Protein AF-A0AAD8LVQ3-F1 (afdb_monomer)

InterPro domains:
  IPR032675 Leucine-rich repeat domain superfamily [G3DSA:3.80.10.10] (31-198)
  IPR056789 R13L1/DRL21-like, LRR repeat region [PF25019] (15-104)

Solvent-accessible surface area (backbone atoms only — not comparable to full-atom values): 14195 Å² total; per-residue (Å²): 98,81,51,69,55,69,66,94,63,98,62,86,59,38,45,45,37,44,36,41,56,81,68,93,82,73,91,62,88,75,79,69,60,64,70,61,50,61,61,48,45,60,62,54,70,75,37,84,67,31,27,34,44,35,41,29,34,43,78,32,55,48,77,59,78,62,67,72,71,44,55,54,28,27,34,43,35,44,31,42,29,45,52,21,38,39,39,62,58,64,38,73,36,65,44,26,28,34,45,37,42,32,49,24,54,43,24,31,38,34,17,34,63,62,76,57,50,75,83,49,96,87,41,69,74,67,44,52,58,51,53,46,55,55,52,55,38,64,77,49,78,44,37,23,60,38,22,31,35,42,36,43,32,42,25,60,42,24,33,38,41,40,66,74,75,85,74,81,77,93,73,93,57,48,44,24,60,42,25,30,34,45,36,41,31,38,28,52,43,41,62,48,64,62,92,46,36,34,68,42,29,28,35,44,36,43,29,27,27,42,42,64,60,58,45,45,40,44,30,77,46,34,51,44,32,30,33,41,38,42,31,60,32,69,54,80,68,42,91,80,44,41,64,59,48,49,49,38,50,50,43,29,49,63,48,11,62,92,43,50,80,42,81,44,77,48,76,70,77,87,130

Structure (mmCIF, N/CA/C/O backbone):
data_AF-A0AAD8LVQ3-F1
#
_entry.id   AF-A0AAD8LVQ3-F1
#
loop_
_atom_site.group_PDB
_atom_site.id
_atom_site.type_symbol
_atom_site.label_atom_id
_atom_site.label_alt_id
_atom_site.label_comp_id
_atom_site.label_asym_id
_atom_site.label_entity_id
_atom_site.label_seq_id
_atom_site.pdbx_PDB_ins_code
_atom_site.Cartn_x
_atom_site.Cartn_y
_atom_site.Cartn_z
_atom_site.occupancy
_atom_site.B_iso_or_equiv
_atom_site.auth_seq_id
_atom_site.auth_comp_id
_atom_site.auth_asym_id
_atom_site.auth_atom_id
_atom_site.pdbx_PDB_model_num
ATOM 1 N N . MET A 1 1 ? 5.569 -11.190 -25.209 1.00 41.47 1 MET A N 1
ATOM 2 C CA . MET A 1 1 ? 4.644 -10.373 -26.027 1.00 41.47 1 MET A CA 1
ATOM 3 C C . MET A 1 1 ? 3.837 -9.520 -25.061 1.00 41.47 1 MET A C 1
ATOM 5 O O . MET A 1 1 ? 3.367 -10.081 -24.078 1.00 41.47 1 MET A O 1
ATOM 9 N N . VAL A 1 2 ? 3.760 -8.201 -25.263 1.00 50.91 2 VAL A N 1
ATOM 10 C CA . VAL A 1 2 ? 2.922 -7.315 -24.433 1.00 50.91 2 VAL A CA 1
ATOM 11 C C . VAL A 1 2 ? 1.518 -7.337 -25.016 1.00 50.91 2 VAL A C 1
ATOM 13 O O . VAL A 1 2 ? 1.292 -6.742 -26.069 1.00 50.91 2 VAL A O 1
ATOM 16 N N . SER A 1 3 ? 0.588 -8.037 -24.371 1.00 52.09 3 SER A N 1
ATOM 17 C CA . SER A 1 3 ? -0.829 -7.949 -24.729 1.00 52.09 3 SER A CA 1
ATOM 18 C C . SER A 1 3 ? -1.461 -6.843 -23.890 1.00 52.09 3 SER A C 1
ATOM 20 O O . SER A 1 3 ? -1.592 -7.000 -22.676 1.00 52.09 3 SER A O 1
ATOM 22 N N . GLY A 1 4 ? -1.803 -5.725 -24.530 1.00 51.69 4 GLY A N 1
ATOM 23 C CA . GLY A 1 4 ? -2.712 -4.733 -23.961 1.00 51.69 4 GLY A CA 1
ATOM 24 C C . GLY A 1 4 ? -4.130 -5.116 -24.359 1.00 51.69 4 GLY A C 1
ATOM 25 O O . GLY A 1 4 ? -4.399 -5.212 -25.554 1.00 51.69 4 GLY A O 1
ATOM 26 N N . GLN A 1 5 ? -5.004 -5.404 -23.398 1.00 53.66 5 GLN A N 1
ATOM 27 C CA . GLN A 1 5 ? -6.427 -5.600 -23.682 1.00 53.66 5 GLN A CA 1
ATOM 28 C C . GLN A 1 5 ? -7.185 -4.338 -23.277 1.00 53.66 5 GLN A C 1
ATOM 30 O O . GLN A 1 5 ? -7.167 -3.946 -22.109 1.00 53.66 5 GLN A O 1
ATOM 35 N N . ASN A 1 6 ? -7.832 -3.710 -24.259 1.00 54.00 6 ASN A N 1
ATOM 36 C CA . ASN A 1 6 ? -8.816 -2.658 -24.034 1.00 54.00 6 ASN A CA 1
ATOM 37 C C . ASN A 1 6 ? -10.182 -3.298 -23.754 1.00 54.00 6 ASN A C 1
ATOM 39 O O . ASN A 1 6 ? -10.424 -4.452 -24.115 1.00 54.00 6 ASN A O 1
ATOM 43 N N . SER A 1 7 ? -11.079 -2.548 -23.114 1.00 45.84 7 SER A N 1
ATOM 44 C CA . SER A 1 7 ? -12.470 -2.989 -22.959 1.00 45.84 7 SER A CA 1
ATOM 45 C C . SER A 1 7 ? -13.125 -3.165 -24.342 1.00 45.84 7 SER A C 1
ATOM 47 O O . SER A 1 7 ? -12.844 -2.368 -25.235 1.00 45.84 7 SER A O 1
ATOM 49 N N . PRO A 1 8 ? -13.992 -4.175 -24.545 1.00 41.19 8 PRO A N 1
ATOM 50 C CA . PRO A 1 8 ? -14.589 -4.472 -25.852 1.00 41.19 8 PRO A CA 1
ATOM 51 C C . PRO A 1 8 ? -15.651 -3.458 -26.317 1.00 41.19 8 PRO A C 1
ATOM 53 O O . PRO A 1 8 ? -16.159 -3.576 -27.427 1.00 41.19 8 PRO A O 1
ATOM 56 N N . SER A 1 9 ? -15.999 -2.458 -25.503 1.00 41.09 9 SER A N 1
ATOM 57 C CA . SER A 1 9 ? -16.920 -1.385 -25.876 1.00 41.09 9 SER A CA 1
ATOM 58 C C . SER A 1 9 ? -16.143 -0.184 -26.425 1.00 41.09 9 SER A C 1
ATOM 60 O O . SER A 1 9 ? -15.274 0.355 -25.747 1.00 41.09 9 SER A O 1
ATOM 62 N N . GLY A 1 10 ? -16.460 0.247 -27.650 1.00 44.50 10 GLY A N 1
ATOM 63 C CA . GLY A 1 10 ? -15.788 1.325 -28.397 1.00 44.50 10 GLY A CA 1
ATOM 64 C C . GLY A 1 10 ? -15.927 2.752 -27.835 1.00 44.50 10 GLY A C 1
ATOM 65 O O . GLY A 1 10 ? -16.063 3.695 -28.607 1.00 44.50 10 GLY A O 1
ATOM 66 N N . GLY A 1 11 ? -15.918 2.926 -26.512 1.00 47.94 11 GLY A N 1
ATOM 67 C CA . GLY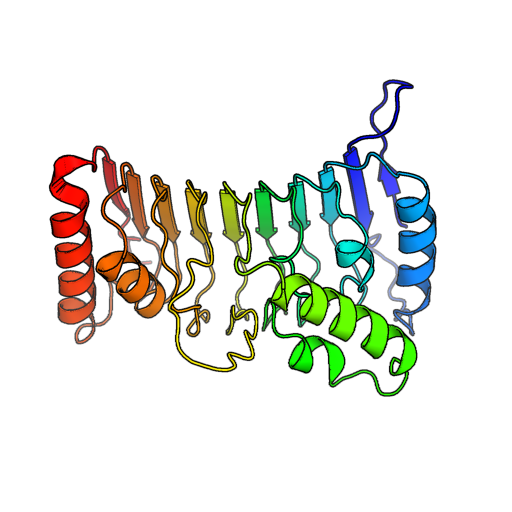 A 1 11 ? -15.813 4.220 -25.833 1.00 47.94 11 GLY A CA 1
ATOM 68 C C . GLY A 1 11 ? -14.373 4.543 -25.399 1.00 47.94 11 GLY A C 1
ATOM 69 O O . GLY A 1 11 ? -13.480 3.708 -25.550 1.00 47.94 11 GLY A O 1
ATOM 70 N N . PRO A 1 12 ? -14.115 5.740 -24.836 1.00 54.78 12 PRO A N 1
ATOM 71 C CA . PRO A 1 12 ? -12.790 6.104 -24.340 1.00 54.78 12 PRO A CA 1
ATOM 72 C C . PRO A 1 12 ? -12.307 5.106 -23.274 1.00 54.78 12 PRO A C 1
ATOM 74 O O . PRO A 1 12 ? -12.967 4.885 -22.255 1.00 54.78 12 PRO A O 1
ATOM 77 N N . THR A 1 13 ? -11.147 4.491 -23.519 1.00 59.12 13 THR A N 1
ATOM 78 C CA . THR A 1 13 ? -10.552 3.465 -22.655 1.00 59.12 13 THR A CA 1
ATOM 79 C C . THR A 1 13 ? -10.143 4.057 -21.303 1.00 59.12 13 THR A C 1
ATOM 81 O O . THR A 1 13 ? -9.087 4.669 -21.171 1.00 59.12 13 THR A O 1
ATOM 84 N N . ASN A 1 14 ? -10.962 3.842 -20.271 1.00 74.88 14 ASN A N 1
ATOM 85 C CA . ASN A 1 14 ? -10.659 4.258 -18.893 1.00 74.88 14 ASN A CA 1
ATOM 86 C C . ASN A 1 14 ? -9.895 3.182 -18.095 1.00 74.88 14 ASN A C 1
ATOM 88 O O . ASN A 1 14 ? -9.575 3.394 -16.926 1.00 74.88 14 ASN A O 1
ATOM 92 N N . HIS A 1 15 ? -9.621 2.028 -18.703 1.00 81.62 15 HIS A N 1
ATOM 93 C CA . HIS A 1 15 ? -9.051 0.847 -18.059 1.00 81.62 15 HIS A CA 1
ATOM 94 C C . HIS A 1 15 ? -8.058 0.153 -18.993 1.00 81.62 15 HIS A C 1
ATOM 96 O O . HIS A 1 15 ? -8.437 -0.252 -20.094 1.00 81.62 15 HIS A O 1
ATOM 102 N N . ILE A 1 16 ? -6.819 -0.033 -18.538 1.00 80.75 16 ILE A N 1
ATOM 103 C CA . ILE A 1 16 ? -5.758 -0.711 -19.288 1.00 80.75 16 ILE A CA 1
ATOM 104 C C . ILE A 1 16 ? -5.149 -1.825 -18.445 1.00 80.75 16 ILE A C 1
ATOM 106 O O . ILE A 1 16 ? -4.701 -1.613 -17.316 1.00 80.75 16 ILE A O 1
ATOM 110 N N . VAL A 1 17 ? -5.046 -3.005 -19.057 1.00 79.62 17 VAL A N 1
ATOM 111 C CA . VAL A 1 17 ? -4.251 -4.123 -18.543 1.00 79.62 17 VAL A CA 1
ATOM 112 C C . VAL A 1 17 ? -3.035 -4.309 -19.429 1.00 79.62 17 VAL A C 1
ATOM 114 O O . VAL A 1 17 ? -3.164 -4.606 -20.615 1.00 79.62 17 VAL A O 1
ATOM 117 N N . LEU A 1 18 ? -1.851 -4.177 -18.845 1.00 78.06 18 LEU A N 1
ATOM 118 C CA . LEU A 1 18 ? -0.579 -4.514 -19.457 1.00 78.06 18 LEU A CA 1
ATOM 119 C C . LEU A 1 18 ? -0.090 -5.835 -18.858 1.00 78.06 18 LEU A C 1
ATOM 121 O O . LEU A 1 18 ? 0.348 -5.878 -17.710 1.00 78.06 18 LEU A O 1
ATOM 125 N N . SER A 1 19 ? -0.168 -6.917 -19.633 1.00 76.12 19 SER A N 1
ATOM 126 C CA . SER A 1 19 ? 0.278 -8.244 -19.194 1.00 76.12 19 SER A CA 1
ATOM 127 C C . SER A 1 19 ? 1.461 -8.727 -20.035 1.00 76.12 19 SER A C 1
ATOM 129 O O . SER A 1 19 ? 1.427 -8.718 -21.273 1.00 76.12 19 SER A O 1
ATOM 131 N N . TRP A 1 20 ? 2.522 -9.153 -19.350 1.00 75.31 20 TRP A N 1
ATOM 132 C CA . TRP A 1 20 ? 3.708 -9.773 -19.928 1.00 75.31 20 TRP A CA 1
ATOM 133 C C . TRP A 1 20 ? 3.682 -11.269 -19.641 1.00 75.31 20 TRP A C 1
ATOM 135 O O . TRP A 1 20 ? 4.029 -11.722 -18.553 1.00 75.31 20 TRP A O 1
ATOM 145 N N . ARG A 1 21 ? 3.339 -12.067 -20.656 1.00 62.00 21 ARG A N 1
ATOM 146 C CA . ARG A 1 21 ? 3.515 -13.523 -20.595 1.00 62.00 21 ARG A CA 1
ATOM 147 C C . ARG A 1 21 ? 4.833 -13.916 -21.253 1.00 62.00 21 ARG A C 1
ATOM 149 O O . ARG A 1 21 ? 5.080 -13.582 -22.418 1.00 62.00 21 ARG A O 1
ATOM 156 N N . VAL A 1 22 ? 5.668 -14.643 -20.514 1.00 55.50 22 VAL A N 1
ATOM 157 C CA . VAL A 1 22 ? 6.811 -15.370 -21.080 1.00 55.50 22 VAL A CA 1
ATOM 158 C C . VAL A 1 22 ? 6.272 -16.693 -21.616 1.00 55.50 22 VAL A C 1
ATOM 160 O O . VAL A 1 22 ? 5.708 -17.483 -20.858 1.00 55.50 22 VAL A O 1
ATOM 163 N N . LYS A 1 23 ? 6.398 -16.934 -22.926 1.00 50.06 23 LYS A N 1
ATOM 164 C CA . LYS A 1 23 ? 6.064 -18.241 -23.504 1.00 50.06 23 LYS A CA 1
ATOM 165 C C . LYS A 1 23 ? 7.052 -19.274 -22.948 1.00 50.06 23 LYS A C 1
ATOM 167 O O . LYS A 1 23 ? 8.261 -19.049 -22.979 1.00 50.06 23 LYS A O 1
ATOM 172 N N . LYS A 1 24 ? 6.547 -20.396 -22.422 1.00 37.12 24 LYS A N 1
ATOM 173 C CA . LYS A 1 24 ? 7.378 -21.540 -22.009 1.00 37.12 24 LYS A CA 1
ATOM 174 C C . LYS A 1 24 ? 8.165 -22.015 -23.242 1.00 37.12 24 LYS A C 1
ATOM 176 O O . LYS A 1 24 ? 7.543 -22.456 -24.199 1.00 37.12 24 LYS A O 1
ATOM 181 N N . GLY A 1 25 ? 9.495 -21.890 -23.231 1.00 45.28 25 GLY A N 1
ATOM 182 C CA . GLY A 1 25 ? 10.372 -22.407 -24.297 1.00 45.28 25 GLY A CA 1
ATOM 183 C C . GLY A 1 25 ? 11.453 -21.448 -24.807 1.00 45.28 25 GLY A C 1
ATOM 184 O O . GLY A 1 25 ? 12.486 -21.912 -25.274 1.00 45.28 25 GLY A O 1
ATOM 185 N N . GLU A 1 26 ? 11.299 -20.130 -24.658 1.00 45.53 26 GLU A N 1
ATOM 186 C CA . GLU A 1 26 ? 12.326 -19.169 -25.094 1.00 45.53 26 GLU A CA 1
ATOM 187 C C . GLU A 1 26 ? 13.342 -18.911 -23.967 1.00 45.53 26 GLU A C 1
ATOM 189 O O . GLU A 1 26 ? 13.201 -17.983 -23.168 1.00 45.53 26 GLU A O 1
ATOM 194 N N . ARG A 1 27 ? 14.391 -19.742 -23.895 1.00 43.31 27 ARG A N 1
ATOM 195 C CA . ARG A 1 27 ? 15.637 -19.419 -23.175 1.00 43.31 27 ARG A CA 1
ATOM 196 C C . ARG A 1 27 ? 16.406 -18.373 -23.990 1.00 43.31 27 ARG A C 1
ATOM 198 O O . ARG A 1 27 ? 17.359 -18.682 -24.689 1.00 43.31 27 ARG A O 1
ATOM 205 N N . GLY A 1 28 ? 15.941 -17.133 -23.935 1.00 40.72 28 GLY A N 1
ATOM 206 C CA . GLY A 1 28 ? 16.672 -15.974 -24.427 1.00 40.72 28 GLY A CA 1
ATOM 207 C C . GLY A 1 28 ? 16.857 -14.998 -23.282 1.00 40.72 28 GLY A C 1
ATOM 208 O O . GLY A 1 28 ? 15.889 -14.371 -22.844 1.00 40.72 28 GLY A O 1
ATOM 209 N N . GLU A 1 29 ? 18.085 -14.863 -22.786 1.00 42.59 29 GLU A N 1
ATOM 210 C CA . GLU A 1 29 ? 18.483 -13.692 -22.012 1.00 42.59 29 GLU A CA 1
ATOM 211 C C . GLU A 1 29 ? 18.289 -12.459 -22.900 1.00 42.59 29 GLU A C 1
ATOM 213 O O . GLU A 1 29 ? 19.155 -12.093 -23.690 1.00 42.59 29 GLU A O 1
ATOM 218 N N . ARG A 1 30 ? 17.116 -11.825 -22.822 1.00 49.19 30 ARG A N 1
ATOM 219 C CA . ARG A 1 30 ? 16.928 -10.506 -23.423 1.00 49.19 30 ARG A CA 1
ATOM 220 C C . ARG A 1 30 ? 17.750 -9.525 -22.593 1.00 49.19 30 ARG A C 1
ATOM 222 O O . ARG A 1 30 ? 17.329 -9.129 -21.503 1.00 49.19 30 ARG A O 1
ATOM 229 N N . LYS A 1 31 ? 18.953 -9.227 -23.087 1.00 43.53 31 LYS A N 1
ATOM 230 C CA . LYS A 1 31 ? 19.770 -8.095 -22.650 1.00 43.53 31 LYS A CA 1
ATOM 231 C C . LYS A 1 31 ? 18.984 -6.810 -22.945 1.00 43.53 31 LYS A C 1
ATOM 233 O O . LYS A 1 31 ? 18.313 -6.711 -23.966 1.00 43.53 31 LYS A O 1
ATOM 238 N N . ASP A 1 32 ? 19.037 -5.894 -21.989 1.00 42.38 32 ASP A N 1
ATOM 239 C CA . ASP A 1 32 ? 18.397 -4.577 -21.936 1.00 42.38 32 ASP A CA 1
ATOM 240 C C . ASP A 1 32 ? 16.876 -4.498 -21.731 1.00 42.38 32 ASP A C 1
ATOM 242 O O . ASP A 1 32 ? 16.044 -4.619 -22.627 1.00 42.38 32 ASP A O 1
ATOM 246 N N . GLY A 1 33 ? 16.515 -4.131 -20.496 1.00 47.53 33 GLY A N 1
ATOM 247 C CA . GLY A 1 33 ? 15.186 -3.657 -20.108 1.00 47.53 33 GLY A CA 1
ATOM 248 C C . GLY A 1 33 ? 14.844 -2.241 -20.595 1.00 47.53 33 GLY A C 1
ATOM 249 O O . GLY A 1 33 ? 13.864 -1.688 -20.106 1.00 47.53 33 GLY A O 1
ATOM 250 N N . GLY A 1 34 ? 15.624 -1.659 -21.516 1.00 47.12 34 GLY A N 1
ATOM 251 C CA . GLY A 1 34 ? 15.357 -0.343 -22.113 1.00 47.12 34 GLY A CA 1
ATOM 252 C C . GLY A 1 34 ? 14.197 -0.362 -23.114 1.00 47.12 34 GLY A C 1
ATOM 253 O O . GLY A 1 34 ? 13.318 0.488 -23.048 1.00 47.12 34 GLY A O 1
ATOM 254 N N . TYR A 1 35 ? 14.109 -1.398 -23.957 1.00 49.31 35 TYR A N 1
ATOM 255 C CA . TYR A 1 35 ? 13.075 -1.503 -25.002 1.00 49.31 35 TYR A CA 1
ATOM 256 C C . TYR A 1 35 ? 11.641 -1.646 -24.471 1.00 49.31 35 TYR A C 1
ATOM 258 O O . TYR A 1 35 ? 10.683 -1.364 -25.181 1.00 49.31 35 TYR A O 1
ATOM 266 N N . ILE A 1 36 ? 11.466 -2.108 -23.230 1.00 58.22 36 ILE A N 1
ATOM 267 C CA . ILE A 1 36 ? 10.133 -2.356 -22.664 1.00 58.22 36 ILE A CA 1
ATOM 268 C C . ILE A 1 36 ? 9.493 -1.049 -22.172 1.00 58.22 36 ILE A C 1
ATOM 270 O O . ILE A 1 36 ? 8.270 -0.959 -22.129 1.00 58.22 36 ILE A O 1
ATOM 274 N N . ASP A 1 37 ? 10.295 -0.049 -21.801 1.00 57.75 37 ASP A N 1
ATOM 275 C CA . ASP A 1 37 ? 9.795 1.193 -21.208 1.00 57.75 37 ASP A CA 1
ATOM 276 C C . ASP A 1 37 ? 9.145 2.112 -22.256 1.00 57.75 37 ASP A C 1
ATOM 278 O O . ASP A 1 37 ? 8.003 2.541 -22.091 1.00 57.75 37 ASP A O 1
ATOM 282 N N . ASP A 1 38 ? 9.817 2.324 -23.389 1.00 58.03 38 ASP A N 1
ATOM 283 C CA . ASP A 1 38 ? 9.342 3.237 -24.436 1.00 58.03 38 ASP A CA 1
ATOM 284 C C . ASP A 1 38 ? 8.060 2.736 -25.131 1.00 58.03 38 ASP A C 1
ATOM 286 O O . ASP A 1 38 ? 7.159 3.520 -25.434 1.00 58.03 38 ASP A O 1
ATOM 290 N N . ASP A 1 39 ? 7.920 1.422 -25.333 1.00 63.78 39 ASP A N 1
ATOM 291 C CA . ASP A 1 39 ? 6.708 0.821 -25.912 1.00 63.78 39 ASP A CA 1
ATOM 292 C C . ASP A 1 39 ? 5.507 0.870 -24.956 1.00 63.78 39 ASP A C 1
ATOM 294 O O . ASP A 1 39 ? 4.354 0.974 -25.387 1.00 63.78 39 ASP A O 1
ATOM 298 N N . VAL A 1 40 ? 5.763 0.779 -23.649 1.00 65.75 40 VAL A N 1
ATOM 299 C CA . VAL A 1 40 ? 4.739 0.953 -22.613 1.00 65.75 40 VAL A CA 1
ATOM 300 C C . VAL A 1 40 ? 4.303 2.407 -22.565 1.00 65.75 40 VAL A C 1
ATOM 302 O O . VAL A 1 40 ? 3.105 2.677 -22.589 1.00 65.75 40 VAL A O 1
ATOM 305 N N . MET A 1 41 ? 5.267 3.325 -22.586 1.00 61.94 41 MET A N 1
ATOM 306 C CA . MET A 1 41 ? 5.024 4.761 -22.600 1.00 61.94 41 MET A CA 1
ATOM 307 C C . MET A 1 41 ? 4.142 5.198 -23.758 1.00 61.94 41 MET A C 1
ATOM 309 O O . MET A 1 41 ? 3.100 5.800 -23.525 1.00 61.94 41 MET A O 1
ATOM 313 N N . LYS A 1 42 ? 4.476 4.803 -24.990 1.00 63.59 42 LYS A N 1
ATOM 314 C CA . LYS A 1 42 ? 3.676 5.156 -26.174 1.00 63.59 42 LYS A CA 1
ATOM 315 C C . LYS A 1 42 ? 2.223 4.691 -26.073 1.00 63.59 42 LYS A C 1
ATOM 317 O O . LYS A 1 42 ? 1.310 5.410 -26.468 1.00 63.59 42 LYS A O 1
ATOM 322 N N . LYS A 1 43 ? 1.987 3.492 -25.530 1.00 66.81 43 LYS A N 1
ATOM 323 C CA . LYS A 1 43 ? 0.622 2.975 -25.333 1.00 66.81 43 LYS A CA 1
ATOM 324 C C . LYS A 1 43 ? -0.129 3.774 -24.280 1.00 66.81 43 LYS A C 1
ATOM 326 O O . LYS A 1 43 ? -1.310 4.054 -24.437 1.00 66.81 43 LYS A O 1
ATOM 331 N N . LEU A 1 44 ? 0.557 4.139 -23.212 1.00 68.75 44 LEU A N 1
ATOM 332 C CA . LEU A 1 44 ? -0.028 4.799 -22.062 1.00 68.75 44 LEU A CA 1
ATOM 333 C C . LEU A 1 44 ? -0.284 6.299 -22.274 1.00 68.75 44 LEU A C 1
ATOM 335 O O . LEU A 1 44 ? -1.316 6.798 -21.832 1.00 68.75 44 LEU A O 1
ATOM 339 N N . GLU A 1 45 ? 0.593 6.996 -22.999 1.00 64.19 45 GLU A N 1
ATOM 340 C CA . GLU A 1 45 ? 0.427 8.408 -23.378 1.00 64.19 45 GLU A CA 1
ATOM 341 C C . GLU A 1 45 ? -0.812 8.640 -24.257 1.00 64.19 45 GLU A C 1
ATOM 343 O O . GLU A 1 45 ? -1.402 9.717 -24.223 1.00 64.19 45 GLU A O 1
ATOM 348 N N . SER A 1 46 ? -1.275 7.618 -24.984 1.00 62.81 46 SER A N 1
ATOM 349 C CA . SER A 1 46 ? -2.468 7.717 -25.837 1.00 62.81 46 SER A CA 1
ATOM 350 C C . SER A 1 46 ? -3.807 7.771 -25.075 1.00 62.81 46 SER A C 1
ATOM 352 O O . SER A 1 46 ? -4.860 7.952 -25.689 1.00 62.81 46 SER A O 1
ATOM 354 N N . HIS A 1 47 ? -3.798 7.644 -23.740 1.00 68.12 47 HIS A N 1
ATOM 355 C CA . HIS A 1 47 ? -5.010 7.497 -22.928 1.00 68.12 47 HIS A CA 1
ATOM 356 C C . HIS A 1 47 ? -5.107 8.530 -21.787 1.00 68.12 47 HIS A C 1
ATOM 358 O O . HIS A 1 47 ? -4.947 8.183 -20.614 1.00 68.12 47 HIS A O 1
ATOM 364 N N . PRO A 1 48 ? -5.456 9.798 -22.085 1.00 68.25 48 PRO A N 1
ATOM 365 C CA . PRO A 1 48 ? -5.523 10.866 -21.079 1.00 68.25 48 PRO A CA 1
ATOM 366 C C . PRO A 1 48 ? -6.596 10.640 -19.997 1.00 68.25 48 PRO A C 1
ATOM 368 O O . PRO A 1 48 ? -6.486 11.179 -18.897 1.00 68.25 48 PRO A O 1
ATOM 371 N N . ASN A 1 49 ? -7.611 9.813 -20.273 1.00 76.44 49 ASN A N 1
ATOM 372 C CA . ASN A 1 49 ? -8.708 9.493 -19.350 1.00 76.44 49 ASN A CA 1
ATOM 373 C C . ASN A 1 49 ? -8.502 8.179 -18.578 1.00 76.44 49 ASN A C 1
ATOM 375 O O . ASN A 1 49 ? -9.443 7.663 -17.974 1.00 76.44 49 ASN A O 1
ATOM 379 N N . LEU A 1 50 ? -7.290 7.618 -18.596 1.00 82.25 50 LEU A N 1
ATOM 380 C CA . LEU A 1 50 ? -7.001 6.360 -17.920 1.00 82.25 50 LEU A CA 1
ATOM 381 C C . LEU A 1 50 ? -7.245 6.466 -16.407 1.00 82.25 50 LEU A C 1
ATOM 383 O O . LEU A 1 50 ? -6.613 7.266 -15.719 1.00 82.25 50 LEU A O 1
ATOM 387 N N . LYS A 1 51 ? -8.140 5.619 -15.886 1.00 87.69 51 LYS A N 1
ATOM 388 C CA . LYS A 1 51 ? -8.488 5.539 -14.459 1.00 87.69 51 LYS A CA 1
ATOM 389 C C . LYS A 1 51 ? -7.953 4.279 -13.794 1.00 87.69 51 LYS A C 1
ATOM 391 O O . LYS A 1 51 ? -7.652 4.312 -12.606 1.00 87.69 51 LYS A O 1
ATOM 396 N N . GLU A 1 52 ? -7.839 3.177 -14.521 1.00 89.38 52 GLU A N 1
ATOM 397 C CA . GLU A 1 52 ? -7.377 1.908 -13.965 1.00 89.38 52 GLU A CA 1
ATOM 398 C C . GLU A 1 52 ? -6.219 1.335 -14.770 1.00 89.38 52 GLU A C 1
ATOM 400 O O . GLU A 1 52 ? -6.305 1.173 -15.986 1.00 89.38 52 GLU A O 1
ATOM 405 N N . LEU A 1 53 ? -5.142 1.019 -14.057 1.00 87.81 53 LEU A N 1
ATOM 406 C CA . LEU A 1 53 ? -3.933 0.430 -14.599 1.00 87.81 53 LEU A CA 1
ATOM 407 C C . LEU A 1 53 ? -3.630 -0.876 -13.868 1.00 87.81 53 LEU A C 1
ATOM 409 O O . LEU A 1 53 ? -3.363 -0.888 -12.663 1.00 87.81 53 LEU A O 1
ATOM 413 N N . ILE A 1 54 ? -3.589 -1.966 -14.626 1.00 88.12 54 ILE A N 1
ATOM 414 C CA . ILE A 1 54 ? -3.136 -3.268 -14.147 1.00 88.12 54 ILE A CA 1
ATOM 415 C C . ILE A 1 54 ? -1.859 -3.635 -14.896 1.00 88.12 54 ILE A C 1
ATOM 417 O O . ILE A 1 54 ? -1.858 -3.725 -16.118 1.00 88.12 54 ILE A O 1
ATOM 421 N N . VAL A 1 55 ? -0.771 -3.867 -14.167 1.00 86.62 55 VAL A N 1
ATOM 422 C CA . VAL A 1 55 ? 0.517 -4.313 -14.708 1.00 86.62 55 VAL A CA 1
ATOM 423 C C . VAL A 1 55 ? 0.806 -5.700 -14.159 1.00 86.62 55 VAL A C 1
ATOM 425 O O . VAL A 1 55 ? 0.914 -5.876 -12.947 1.00 86.62 55 VAL A O 1
ATOM 428 N N . GLU A 1 56 ? 0.953 -6.681 -15.040 1.00 86.00 56 GLU A N 1
ATOM 429 C CA . GLU A 1 56 ? 1.182 -8.076 -14.670 1.00 86.00 56 GLU A CA 1
ATOM 430 C C . GLU A 1 56 ? 2.437 -8.637 -15.343 1.00 86.00 56 GLU A C 1
ATOM 432 O O . GLU A 1 56 ? 2.601 -8.546 -16.559 1.00 86.00 56 GLU A O 1
ATOM 437 N N . GLY A 1 57 ? 3.325 -9.252 -14.562 1.00 81.06 57 GLY A N 1
ATOM 438 C CA . GLY A 1 57 ? 4.483 -9.978 -15.084 1.00 81.06 57 GLY A CA 1
ATOM 439 C C . GLY A 1 57 ? 5.575 -9.087 -15.679 1.00 81.06 57 GLY A C 1
ATOM 440 O O . GLY A 1 57 ? 6.407 -9.582 -16.440 1.00 81.06 57 GLY A O 1
ATOM 441 N N . PHE A 1 58 ? 5.584 -7.784 -15.367 1.00 79.38 58 PHE A N 1
ATOM 442 C CA . PHE A 1 58 ? 6.532 -6.828 -15.944 1.00 79.38 58 PHE A CA 1
ATOM 443 C C . PHE A 1 58 ? 7.980 -7.309 -15.792 1.00 79.38 58 PHE A C 1
ATOM 445 O O . PHE A 1 58 ? 8.460 -7.599 -14.691 1.00 79.38 58 PHE A O 1
ATOM 452 N N . LEU A 1 59 ? 8.670 -7.394 -16.932 1.00 71.31 59 LEU A N 1
ATOM 453 C CA . LEU A 1 59 ? 10.030 -7.926 -17.036 1.00 71.31 59 LEU A CA 1
ATOM 454 C C . LEU A 1 59 ? 11.109 -6.838 -16.974 1.00 71.31 59 LEU A C 1
ATOM 456 O O . LEU A 1 59 ? 12.290 -7.161 -17.093 1.00 71.31 59 LEU A O 1
ATOM 460 N N . GLY A 1 60 ? 10.734 -5.567 -16.822 1.00 67.44 60 GLY A N 1
ATOM 461 C CA . GLY A 1 60 ? 11.688 -4.491 -16.571 1.00 67.44 60 GLY A CA 1
ATOM 462 C C . GLY A 1 60 ? 12.098 -4.425 -15.096 1.00 67.44 60 GLY A C 1
ATOM 463 O O . GLY A 1 60 ? 11.425 -4.949 -14.208 1.00 67.44 60 GLY A O 1
ATOM 464 N N . MET A 1 61 ? 13.225 -3.768 -14.823 1.00 63.41 61 MET A N 1
ATOM 465 C CA . MET A 1 61 ? 13.768 -3.656 -13.461 1.00 63.41 61 MET A CA 1
ATOM 466 C C . MET A 1 61 ? 13.045 -2.618 -12.598 1.00 63.41 61 MET A C 1
ATOM 468 O O . MET A 1 61 ? 13.134 -2.666 -11.372 1.00 63.41 61 MET A O 1
ATOM 472 N N . LYS A 1 62 ? 12.350 -1.663 -13.217 1.00 64.75 62 LYS A N 1
ATOM 473 C CA . LYS A 1 62 ? 11.630 -0.591 -12.530 1.00 64.75 62 LYS A CA 1
ATOM 474 C C . LYS A 1 62 ? 10.366 -0.279 -13.331 1.00 64.75 62 LYS A C 1
ATOM 476 O O . LYS A 1 62 ? 10.500 -0.026 -14.527 1.00 64.75 62 LYS A O 1
ATOM 481 N N . PRO A 1 63 ? 9.164 -0.325 -12.733 1.00 58.34 63 PRO A N 1
ATOM 482 C CA . PRO A 1 63 ? 8.008 0.284 -13.368 1.00 58.34 63 PRO A CA 1
ATOM 483 C C . PRO A 1 63 ? 8.323 1.773 -13.428 1.00 58.34 63 PRO A C 1
ATOM 485 O O . PRO A 1 63 ? 8.570 2.396 -12.396 1.00 58.34 63 PRO A O 1
ATOM 488 N N . ALA A 1 64 ? 8.496 2.272 -14.643 1.00 58.84 64 ALA A N 1
ATOM 489 C CA . ALA A 1 64 ? 9.181 3.525 -14.862 1.00 58.84 64 ALA A CA 1
ATOM 490 C C . ALA A 1 64 ? 8.387 4.726 -14.340 1.00 58.84 64 ALA A C 1
ATOM 492 O O . ALA A 1 64 ? 7.244 4.629 -13.892 1.00 58.84 64 ALA A O 1
ATOM 493 N N . LEU A 1 65 ? 9.029 5.889 -14.423 1.00 60.84 65 LEU A N 1
ATOM 494 C CA . LEU A 1 65 ? 8.533 7.200 -13.991 1.00 60.84 65 LEU A CA 1
ATOM 495 C C . LEU A 1 65 ? 7.201 7.612 -14.642 1.00 60.84 65 LEU A C 1
ATOM 497 O O . LEU A 1 65 ? 6.626 8.636 -14.293 1.00 60.84 65 LEU A O 1
ATOM 501 N N . TRP A 1 66 ? 6.703 6.819 -15.581 1.00 67.06 66 TRP A N 1
ATOM 502 C CA . TRP A 1 66 ? 5.466 7.048 -16.297 1.00 67.06 66 TRP A CA 1
ATOM 503 C C . TRP A 1 66 ? 4.212 6.924 -15.449 1.00 67.06 66 TRP A C 1
ATOM 505 O O . TRP A 1 66 ? 3.269 7.671 -15.688 1.00 67.06 66 TRP A O 1
ATOM 515 N N . ILE A 1 67 ? 4.208 6.077 -14.412 1.00 70.62 67 ILE A N 1
ATOM 516 C CA . ILE A 1 67 ? 3.074 6.013 -13.474 1.00 70.62 67 ILE A CA 1
ATOM 517 C C . ILE A 1 67 ? 2.851 7.390 -12.825 1.00 70.62 67 ILE A C 1
ATOM 519 O O . ILE A 1 67 ? 1.712 7.803 -12.627 1.00 70.62 67 ILE A O 1
ATOM 523 N N . ASN A 1 68 ? 3.929 8.144 -12.583 1.00 66.19 68 ASN A N 1
ATOM 524 C CA . ASN A 1 68 ? 3.872 9.469 -11.962 1.00 66.19 68 ASN A CA 1
ATOM 525 C C . ASN A 1 68 ? 3.266 10.541 -12.881 1.00 66.19 68 ASN A C 1
ATOM 527 O O . ASN A 1 68 ? 2.799 11.570 -12.403 1.00 66.19 68 ASN A O 1
ATOM 531 N N . LYS A 1 69 ? 3.249 10.316 -14.201 1.00 68.62 69 LYS A N 1
ATOM 532 C CA . LYS A 1 69 ? 2.655 11.255 -15.167 1.00 68.62 69 LYS A CA 1
ATOM 533 C C . LYS A 1 69 ? 1.135 11.097 -15.277 1.00 68.62 69 LYS A C 1
ATOM 535 O O . LYS A 1 69 ? 0.463 11.936 -15.869 1.00 68.62 69 LYS A O 1
ATOM 540 N N . MET A 1 70 ? 0.567 10.048 -14.681 1.00 75.31 70 MET A N 1
ATOM 541 C CA . MET A 1 70 ? -0.839 9.686 -14.843 1.00 75.31 70 MET A CA 1
ATOM 542 C C . MET A 1 70 ? -1.717 10.194 -13.702 1.00 75.31 70 MET A C 1
ATOM 544 O O . MET A 1 70 ? -2.224 9.438 -12.873 1.00 75.31 70 MET A O 1
ATOM 548 N N . VAL A 1 71 ? -1.940 11.504 -13.684 1.00 77.62 71 VAL A N 1
ATOM 549 C CA . VAL A 1 71 ? -2.678 12.192 -12.610 1.00 77.62 71 VAL A CA 1
ATOM 550 C C . VAL A 1 71 ? -4.142 11.749 -12.449 1.00 77.62 71 VAL A C 1
ATOM 552 O O . VAL A 1 71 ? -4.719 11.940 -11.378 1.00 77.62 71 VAL A O 1
ATOM 555 N N . ASN A 1 72 ? -4.731 11.132 -13.480 1.00 84.12 72 ASN A N 1
ATOM 556 C CA . ASN A 1 72 ? -6.123 10.667 -13.497 1.00 84.12 72 ASN A CA 1
ATOM 557 C C . ASN A 1 72 ? -6.308 9.225 -12.992 1.00 84.12 72 ASN A C 1
ATOM 559 O O . ASN A 1 72 ? -7.447 8.758 -12.897 1.00 84.12 72 ASN A O 1
ATOM 563 N N . LEU A 1 73 ? -5.221 8.525 -12.636 1.00 87.25 73 LEU A N 1
ATOM 564 C CA . LEU A 1 73 ? -5.312 7.159 -12.132 1.00 87.25 73 LEU A CA 1
ATOM 565 C C . LEU A 1 73 ? -6.031 7.097 -10.787 1.00 87.25 73 LEU A C 1
ATOM 567 O O . LEU A 1 73 ? -5.647 7.731 -9.806 1.00 87.25 73 LEU A O 1
ATOM 571 N N . VAL A 1 74 ? -7.045 6.243 -10.755 1.00 91.69 74 VAL A N 1
ATOM 572 C CA . VAL A 1 74 ? -7.857 5.901 -9.591 1.00 91.69 74 VAL A CA 1
ATOM 573 C C . VAL A 1 74 ? -7.415 4.573 -8.985 1.00 91.69 74 VAL A C 1
ATOM 575 O O . VAL A 1 74 ? -7.407 4.426 -7.761 1.00 91.69 74 VAL A O 1
ATOM 578 N N . THR A 1 75 ? -7.026 3.618 -9.826 1.00 92.50 75 THR A N 1
ATOM 579 C CA . THR A 1 75 ? -6.680 2.258 -9.411 1.00 92.50 75 THR A CA 1
ATOM 580 C C . THR A 1 75 ? -5.361 1.835 -10.041 1.00 92.50 75 THR A C 1
ATOM 582 O O . THR A 1 75 ? -5.209 1.879 -11.261 1.00 92.50 75 THR A O 1
ATOM 585 N N . ILE A 1 76 ? -4.423 1.380 -9.210 1.00 91.88 76 ILE A N 1
ATOM 586 C CA . ILE A 1 76 ? -3.161 0.776 -9.647 1.00 91.88 76 ILE A CA 1
ATOM 587 C C . ILE A 1 76 ? -3.063 -0.627 -9.064 1.00 91.88 76 ILE A C 1
ATOM 589 O O . ILE A 1 76 ? -3.128 -0.813 -7.848 1.00 91.88 76 ILE A O 1
ATOM 593 N N . THR A 1 77 ? -2.853 -1.610 -9.935 1.00 92.62 77 THR A N 1
ATOM 594 C CA . THR A 1 77 ? -2.588 -2.996 -9.552 1.00 92.62 77 THR A CA 1
ATOM 595 C C . THR A 1 77 ? -1.282 -3.472 -10.177 1.00 92.62 77 THR A C 1
ATOM 597 O O . THR A 1 77 ? -1.170 -3.539 -11.397 1.00 92.62 77 THR A O 1
ATOM 600 N N . LEU A 1 78 ? -0.304 -3.850 -9.353 1.00 91.50 78 LEU A N 1
ATOM 601 C CA . LEU A 1 78 ? 0.968 -4.436 -9.783 1.00 91.50 78 LEU A CA 1
ATOM 602 C C . LEU A 1 78 ? 1.025 -5.905 -9.353 1.00 91.50 78 LEU A C 1
ATOM 604 O O . LEU A 1 78 ? 0.931 -6.209 -8.161 1.00 91.50 78 LEU A O 1
ATOM 608 N N . LYS A 1 79 ? 1.174 -6.822 -10.311 1.00 91.25 79 LYS A N 1
ATOM 609 C CA . LYS A 1 79 ? 1.164 -8.274 -10.085 1.00 91.25 79 LYS A CA 1
ATOM 610 C C . LYS A 1 79 ? 2.380 -8.943 -10.703 1.00 91.25 79 LYS A C 1
ATOM 612 O O . LYS A 1 79 ? 2.695 -8.714 -11.862 1.00 91.25 79 LYS A O 1
ATOM 617 N N . ASP A 1 80 ? 3.068 -9.782 -9.937 1.00 89.25 80 ASP A N 1
ATOM 618 C CA . ASP A 1 80 ? 4.114 -10.690 -10.435 1.00 89.25 80 ASP A CA 1
ATOM 619 C C . ASP A 1 80 ? 5.264 -10.017 -11.218 1.00 89.25 80 ASP A C 1
ATOM 621 O O . ASP A 1 80 ? 5.997 -10.665 -11.970 1.00 89.25 80 ASP A O 1
ATOM 625 N N . CYS A 1 81 ? 5.482 -8.715 -11.003 1.00 85.88 81 CYS A N 1
ATOM 626 C CA . CYS A 1 81 ? 6.578 -7.920 -11.564 1.00 85.88 81 CYS A CA 1
ATOM 627 C C . CYS A 1 81 ? 7.904 -8.258 -10.858 1.00 85.88 81 CYS A C 1
ATOM 629 O O . CYS A 1 81 ? 8.478 -7.473 -10.103 1.00 85.88 81 CYS A O 1
ATOM 631 N N . ASN A 1 82 ? 8.366 -9.492 -11.046 1.00 85.19 82 ASN A N 1
ATOM 632 C CA . ASN A 1 82 ? 9.379 -10.124 -10.206 1.00 85.19 82 ASN A CA 1
ATOM 633 C C . ASN A 1 82 ? 10.796 -9.578 -10.383 1.00 85.19 82 ASN A C 1
ATOM 635 O O . ASN A 1 82 ? 11.638 -9.851 -9.534 1.00 85.19 82 ASN A O 1
ATOM 639 N N . LYS A 1 83 ? 11.088 -8.821 -11.443 1.00 81.75 83 LYS A N 1
ATOM 640 C CA . LYS A 1 83 ? 12.392 -8.154 -11.597 1.00 81.75 83 LYS A CA 1
ATOM 641 C C . LYS A 1 83 ? 12.453 -6.785 -10.920 1.00 81.75 83 LYS A C 1
ATOM 643 O O . LYS A 1 83 ? 13.536 -6.218 -10.819 1.00 81.75 83 LYS A O 1
ATOM 648 N N . CYS A 1 84 ? 11.324 -6.262 -10.444 1.00 80.81 84 CYS A N 1
ATOM 649 C CA . CYS A 1 84 ? 11.294 -4.978 -9.765 1.00 80.81 84 CYS A CA 1
ATOM 650 C C . CYS A 1 84 ? 11.880 -5.089 -8.358 1.00 80.81 84 CYS A C 1
ATOM 652 O O . CYS A 1 84 ? 11.423 -5.901 -7.555 1.00 80.81 84 CYS A O 1
ATOM 654 N N . GLU A 1 85 ? 12.867 -4.245 -8.057 1.00 83.50 85 GLU A N 1
ATOM 655 C CA . GLU A 1 85 ? 13.475 -4.168 -6.721 1.00 83.50 85 GLU A CA 1
ATOM 656 C C . GLU A 1 85 ? 12.977 -2.974 -5.904 1.00 83.50 85 GLU A C 1
ATOM 658 O O . GLU A 1 85 ? 12.923 -3.045 -4.678 1.00 83.50 85 GLU A O 1
ATOM 663 N N . VAL A 1 86 ? 12.603 -1.878 -6.567 1.00 80.06 86 VAL A N 1
ATOM 664 C CA . VAL A 1 86 ? 12.119 -0.654 -5.920 1.00 80.06 86 VAL A CA 1
ATOM 665 C C . VAL A 1 86 ? 10.951 -0.098 -6.725 1.00 80.06 86 VAL A C 1
ATOM 667 O O . VAL A 1 86 ? 11.016 -0.058 -7.955 1.00 80.06 86 VAL A O 1
ATOM 670 N N . LEU A 1 87 ? 9.895 0.325 -6.033 1.00 81.94 87 LEU A N 1
ATOM 671 C CA . LEU A 1 87 ? 8.761 1.025 -6.636 1.00 81.94 87 LEU A CA 1
ATOM 672 C C . LEU A 1 87 ? 8.898 2.544 -6.472 1.00 81.94 87 LEU A C 1
ATOM 674 O O . LEU A 1 87 ? 9.393 2.992 -5.430 1.00 81.94 87 LEU A O 1
ATOM 678 N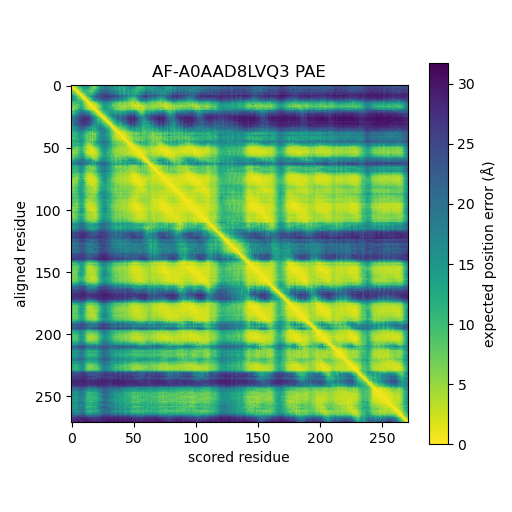 N . PRO A 1 88 ? 8.467 3.334 -7.476 1.00 77.31 88 PRO A N 1
ATOM 679 C CA . PRO A 1 88 ? 8.484 4.787 -7.377 1.00 77.31 88 PRO A CA 1
ATOM 680 C C . PRO A 1 88 ? 7.527 5.281 -6.273 1.00 77.31 88 PRO A C 1
ATOM 682 O O . PRO A 1 88 ? 6.682 4.515 -5.802 1.00 77.31 88 PRO A O 1
ATOM 685 N N . PRO A 1 89 ? 7.636 6.554 -5.853 1.00 77.62 89 PRO A N 1
ATOM 686 C CA . PRO A 1 89 ? 6.632 7.199 -5.008 1.00 77.62 89 PRO A CA 1
ATOM 687 C C . PRO A 1 89 ? 5.281 7.253 -5.717 1.00 77.62 89 PRO A C 1
ATOM 689 O O . PRO A 1 89 ? 5.203 7.713 -6.852 1.00 77.62 89 PRO A O 1
ATOM 692 N N . LEU A 1 90 ? 4.219 6.820 -5.043 1.00 83.25 90 LEU A N 1
ATOM 693 C CA . LEU A 1 90 ? 2.856 6.774 -5.591 1.00 83.25 90 LEU A CA 1
ATOM 694 C C . LEU A 1 90 ? 1.895 7.691 -4.823 1.00 83.25 90 LEU A C 1
ATOM 696 O O . LEU A 1 90 ? 0.796 7.965 -5.300 1.00 83.25 90 LEU A O 1
ATOM 700 N N . GLY A 1 91 ? 2.314 8.207 -3.664 1.00 80.25 91 GLY A N 1
ATOM 701 C CA . GLY A 1 91 ? 1.491 9.025 -2.777 1.00 80.25 91 GLY A CA 1
ATOM 702 C C . GLY A 1 91 ? 1.118 10.393 -3.331 1.00 80.25 91 GLY A C 1
ATOM 703 O O . GLY A 1 91 ? 0.154 10.992 -2.864 1.00 80.25 91 GLY A O 1
ATOM 704 N N . HIS A 1 92 ? 1.819 10.879 -4.353 1.00 78.81 92 HIS A N 1
ATOM 705 C CA . HIS A 1 92 ? 1.516 12.157 -4.996 1.00 78.81 92 HIS A CA 1
ATOM 706 C C . HIS A 1 92 ? 0.306 12.109 -5.946 1.00 78.81 92 HIS A C 1
ATOM 708 O O . HIS A 1 92 ? -0.221 13.162 -6.312 1.00 78.81 92 HIS A O 1
ATOM 714 N N . LEU A 1 93 ? -0.146 10.918 -6.359 1.00 83.81 93 LEU A N 1
ATOM 715 C CA . LEU A 1 93 ? -1.228 10.774 -7.333 1.00 83.81 93 LEU A CA 1
ATOM 716 C C . LEU A 1 93 ? -2.570 11.239 -6.733 1.00 83.81 93 LEU A C 1
ATOM 718 O O . LEU A 1 93 ? -3.060 10.638 -5.772 1.00 83.81 93 LEU A O 1
ATOM 722 N N . PRO A 1 94 ? -3.202 12.298 -7.279 1.00 83.62 94 PRO A N 1
ATOM 723 C CA . PRO A 1 94 ? -4.294 12.985 -6.595 1.00 83.62 94 PRO A CA 1
ATOM 724 C C . PRO A 1 94 ? -5.612 12.211 -6.588 1.00 83.62 94 PRO A C 1
ATOM 726 O O . PRO A 1 94 ? -6.409 12.379 -5.666 1.00 83.62 94 PRO A O 1
ATOM 729 N N . GLN A 1 95 ? -5.843 11.362 -7.589 1.00 89.25 95 GLN A N 1
ATOM 730 C CA . GLN A 1 95 ? -7.076 10.584 -7.739 1.00 89.25 95 GLN A CA 1
ATOM 731 C C . GLN A 1 95 ? -6.934 9.132 -7.267 1.00 89.25 95 GLN A C 1
ATOM 733 O O . GLN A 1 95 ? -7.922 8.397 -7.281 1.00 89.25 95 GLN A O 1
ATOM 738 N N . LEU A 1 96 ? -5.743 8.711 -6.822 1.00 91.62 96 LEU A N 1
ATOM 739 C CA . LEU A 1 96 ? -5.469 7.316 -6.488 1.00 91.62 96 LEU A CA 1
ATOM 740 C C . LEU A 1 96 ? -6.284 6.888 -5.264 1.00 91.62 96 LEU A C 1
ATOM 742 O O . LEU A 1 96 ? -6.031 7.335 -4.148 1.00 91.62 96 LEU A O 1
ATOM 746 N N . ARG A 1 97 ? -7.251 5.993 -5.477 1.00 94.69 97 ARG A N 1
ATOM 747 C CA . ARG A 1 97 ? -8.150 5.443 -4.452 1.00 94.69 97 ARG A CA 1
ATOM 748 C C . ARG A 1 97 ? -7.799 4.019 -4.060 1.00 94.69 97 ARG A C 1
ATOM 750 O O . ARG A 1 97 ? -8.066 3.644 -2.916 1.00 94.69 97 ARG A O 1
ATOM 757 N N . ILE A 1 98 ? -7.249 3.229 -4.980 1.00 95.62 98 ILE A N 1
ATOM 758 C CA . ILE A 1 98 ? -6.949 1.810 -4.769 1.00 95.62 98 ILE A CA 1
ATOM 759 C C . ILE A 1 98 ? -5.525 1.512 -5.236 1.00 95.62 98 ILE A C 1
ATOM 761 O O . ILE A 1 98 ? -5.194 1.724 -6.401 1.00 95.62 98 ILE A O 1
ATOM 765 N N . LEU A 1 99 ? -4.705 0.972 -4.333 1.00 94.75 99 LEU A N 1
ATOM 766 C CA . LEU A 1 99 ? -3.368 0.469 -4.638 1.00 94.75 99 LEU A CA 1
ATOM 767 C C . LEU A 1 99 ? -3.244 -0.995 -4.203 1.00 94.75 99 LEU A C 1
ATOM 769 O O . LEU A 1 99 ? -3.320 -1.312 -3.012 1.00 94.75 99 LEU A O 1
ATOM 773 N N . GLU A 1 100 ? -3.027 -1.886 -5.169 1.00 95.69 100 GLU A N 1
ATOM 774 C CA . GLU A 1 100 ? -2.779 -3.308 -4.931 1.00 95.69 100 GLU A CA 1
ATOM 775 C C . GLU A 1 100 ? -1.412 -3.737 -5.471 1.00 95.69 100 GLU A C 1
ATOM 777 O O . GLU A 1 100 ? -1.098 -3.543 -6.643 1.00 95.69 100 GLU A O 1
ATOM 782 N N . ILE A 1 101 ? -0.604 -4.373 -4.624 1.00 94.50 101 ILE A N 1
ATOM 783 C CA . ILE A 1 101 ? 0.723 -4.882 -4.984 1.00 94.50 101 ILE A CA 1
ATOM 784 C C . ILE A 1 101 ? 0.812 -6.338 -4.544 1.00 94.50 101 ILE A C 1
ATOM 786 O O 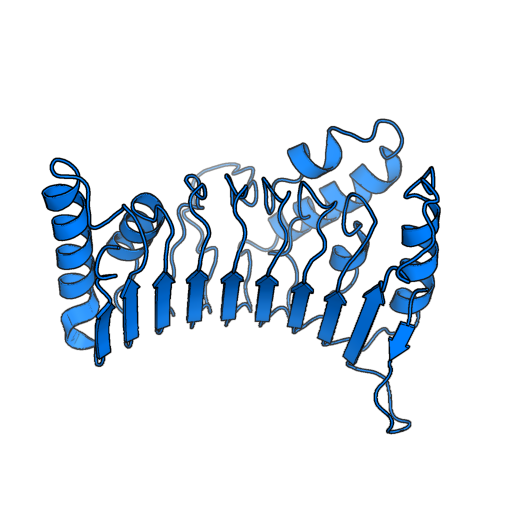. ILE A 1 101 ? 0.702 -6.648 -3.352 1.00 94.50 101 ILE A O 1
ATOM 790 N N . ALA A 1 102 ? 0.984 -7.245 -5.504 1.00 95.25 102 ALA A N 1
ATOM 791 C CA . ALA A 1 102 ? 0.927 -8.675 -5.248 1.00 95.25 102 ALA A CA 1
ATOM 792 C C . ALA A 1 102 ? 2.008 -9.478 -5.984 1.00 95.25 102 ALA A C 1
ATOM 794 O O . ALA A 1 102 ? 2.314 -9.228 -7.144 1.00 95.25 102 ALA A O 1
ATOM 795 N N . GLY A 1 103 ? 2.571 -10.482 -5.309 1.00 93.06 103 GLY A N 1
ATOM 796 C CA . GLY A 1 103 ? 3.431 -11.491 -5.941 1.00 93.06 103 GLY A CA 1
ATOM 797 C C . GLY A 1 103 ? 4.795 -10.982 -6.415 1.00 93.06 103 GLY A C 1
ATOM 798 O O . GLY A 1 103 ? 5.488 -11.693 -7.133 1.00 93.06 103 GLY A O 1
ATOM 799 N N . MET A 1 104 ? 5.213 -9.774 -6.027 1.00 91.38 104 MET A N 1
ATOM 800 C CA . MET A 1 104 ? 6.492 -9.195 -6.448 1.00 91.38 104 MET A CA 1
ATOM 801 C C . MET A 1 104 ? 7.635 -9.665 -5.533 1.00 91.38 104 MET A C 1
ATOM 803 O O . MET A 1 104 ? 7.907 -9.084 -4.482 1.00 91.38 104 MET A O 1
ATOM 807 N N . LYS A 1 105 ? 8.331 -10.732 -5.941 1.00 89.62 105 LYS A N 1
ATOM 808 C CA . LYS A 1 105 ? 9.302 -11.462 -5.100 1.00 89.62 105 LYS A CA 1
ATOM 809 C C . LYS A 1 105 ? 10.574 -10.691 -4.738 1.00 89.62 105 LYS A C 1
ATOM 811 O O . LYS A 1 105 ? 11.213 -11.034 -3.7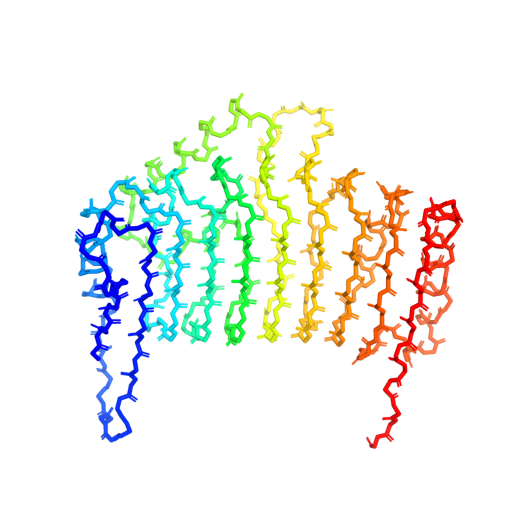45 1.00 89.62 105 LYS A O 1
ATOM 816 N N . ASN A 1 106 ? 10.969 -9.701 -5.541 1.00 89.19 106 ASN A N 1
ATOM 817 C CA . ASN A 1 106 ? 12.239 -8.986 -5.370 1.00 89.19 106 ASN A CA 1
ATOM 818 C C . ASN A 1 106 ? 12.111 -7.542 -4.885 1.00 89.19 106 ASN A C 1
ATOM 820 O O . ASN A 1 106 ? 13.142 -6.923 -4.631 1.00 89.19 106 ASN A O 1
ATOM 824 N N . VAL A 1 107 ? 10.892 -7.028 -4.702 1.00 88.50 107 VAL A N 1
ATOM 825 C CA . VAL A 1 107 ? 10.691 -5.663 -4.203 1.00 88.50 107 VAL A CA 1
ATOM 826 C C . VAL A 1 107 ? 11.198 -5.574 -2.772 1.00 88.50 107 VAL A C 1
ATOM 828 O O . VAL A 1 107 ? 10.764 -6.346 -1.922 1.00 88.50 107 VAL A O 1
ATOM 831 N N . LYS A 1 108 ? 12.103 -4.625 -2.530 1.00 87.56 108 LYS A N 1
ATOM 832 C CA . LYS A 1 108 ? 12.704 -4.321 -1.226 1.00 87.56 108 LYS A CA 1
ATOM 833 C C . LYS A 1 108 ? 12.201 -3.011 -0.637 1.00 87.56 108 LYS A C 1
ATOM 835 O O . LYS A 1 108 ? 12.093 -2.906 0.580 1.00 87.56 108 LYS A O 1
ATOM 840 N N . GLY A 1 109 ? 11.880 -2.040 -1.493 1.00 84.69 109 GLY A N 1
ATOM 841 C CA . GLY A 1 109 ? 11.476 -0.700 -1.080 1.00 84.69 109 GLY A CA 1
ATOM 842 C C . GLY A 1 109 ? 10.334 -0.132 -1.917 1.00 84.69 109 GLY A C 1
ATOM 843 O O . GLY A 1 109 ? 10.267 -0.358 -3.128 1.00 84.69 109 GLY A O 1
ATOM 844 N N . ILE A 1 110 ? 9.466 0.643 -1.273 1.00 83.94 110 ILE A N 1
ATOM 845 C CA . ILE A 1 110 ? 8.405 1.423 -1.919 1.00 83.94 110 ILE A CA 1
ATOM 846 C C . ILE A 1 110 ? 8.546 2.876 -1.478 1.00 83.94 110 ILE A C 1
ATOM 848 O O . ILE A 1 110 ? 8.624 3.140 -0.279 1.00 83.94 110 ILE A O 1
ATOM 852 N N . GLY A 1 111 ? 8.546 3.803 -2.437 1.00 74.44 111 GLY A N 1
ATOM 853 C CA . GLY A 1 111 ? 8.387 5.228 -2.148 1.00 74.44 111 GLY A CA 1
ATOM 854 C C . GLY A 1 111 ? 9.668 6.023 -1.911 1.00 74.44 111 GLY A C 1
ATOM 855 O O . GLY A 1 111 ? 9.606 7.246 -1.888 1.00 74.44 111 GLY A O 1
ATOM 856 N N . ASN A 1 112 ? 10.833 5.379 -1.803 1.00 68.94 112 ASN A N 1
ATOM 857 C CA . ASN A 1 112 ? 12.100 6.081 -1.609 1.00 68.94 112 ASN A CA 1
ATOM 858 C C . ASN A 1 112 ? 12.668 6.557 -2.966 1.00 68.94 112 ASN A C 1
ATOM 860 O O . ASN A 1 112 ? 13.198 5.728 -3.721 1.00 68.94 112 ASN A O 1
ATOM 864 N N . PRO A 1 113 ? 12.614 7.870 -3.288 1.00 60.19 113 PRO A N 1
ATOM 865 C CA . PRO A 1 113 ? 13.047 8.375 -4.590 1.00 60.19 113 PRO A CA 1
ATOM 866 C C . PRO A 1 113 ? 14.551 8.187 -4.797 1.00 60.19 113 PRO A C 1
ATOM 868 O O . PRO A 1 113 ? 14.988 7.931 -5.913 1.00 60.19 113 PRO A O 1
ATOM 871 N N . VAL A 1 114 ? 15.341 8.262 -3.720 1.00 59.97 114 VAL A N 1
ATOM 872 C CA . VAL A 1 114 ? 16.798 8.090 -3.759 1.00 59.97 114 VAL A CA 1
ATOM 873 C C . VAL A 1 114 ? 17.140 6.645 -4.111 1.00 59.97 114 VAL A C 1
ATOM 875 O O . VAL A 1 114 ? 17.825 6.404 -5.097 1.00 59.97 114 VAL A O 1
ATOM 878 N N . LYS A 1 115 ? 16.582 5.657 -3.400 1.00 61.22 115 LYS A N 1
ATOM 879 C CA . LYS A 1 115 ? 16.817 4.229 -3.705 1.00 61.22 115 LYS A CA 1
ATOM 880 C C . LYS A 1 115 ? 16.315 3.838 -5.091 1.00 61.22 115 LYS A C 1
ATOM 882 O O . LYS A 1 115 ? 16.900 2.972 -5.745 1.00 61.22 115 LYS A O 1
ATOM 887 N N . TYR A 1 116 ? 15.246 4.483 -5.549 1.00 59.09 116 TYR A N 1
ATOM 888 C CA . TYR A 1 116 ? 14.745 4.305 -6.901 1.00 59.09 116 TYR A CA 1
ATOM 889 C C . TYR A 1 116 ? 15.733 4.842 -7.959 1.00 59.09 116 TYR A C 1
ATOM 891 O O . TYR A 1 116 ? 15.868 4.228 -9.020 1.00 59.09 116 TYR A O 1
ATOM 899 N N . THR A 1 117 ? 16.488 5.915 -7.685 1.00 52.31 117 THR A N 1
ATOM 900 C CA . THR A 1 117 ? 17.404 6.563 -8.649 1.00 52.31 117 THR A CA 1
ATOM 901 C C . THR A 1 117 ? 18.868 6.103 -8.575 1.00 52.31 117 THR A C 1
ATOM 903 O O . THR A 1 117 ? 19.541 6.125 -9.604 1.00 52.31 117 THR A O 1
ATOM 906 N N . SER A 1 118 ? 19.363 5.585 -7.440 1.00 51.56 118 SER A N 1
ATOM 907 C CA . SER A 1 118 ? 20.801 5.296 -7.207 1.00 51.56 118 SER A CA 1
ATOM 908 C C . SER A 1 118 ? 21.453 4.210 -8.082 1.00 51.56 118 SER A C 1
ATOM 910 O O . SER A 1 118 ? 22.651 3.980 -7.965 1.00 51.56 118 SER A O 1
ATOM 912 N N . ARG A 1 119 ? 20.711 3.504 -8.944 1.00 50.28 119 ARG A N 1
ATOM 913 C CA . ARG A 1 119 ? 21.256 2.407 -9.780 1.00 50.28 119 ARG A CA 1
ATOM 914 C C . ARG A 1 119 ? 21.361 2.715 -11.271 1.00 50.28 119 ARG A C 1
ATOM 916 O O . ARG A 1 119 ? 21.580 1.807 -12.063 1.00 50.28 119 ARG A O 1
ATOM 923 N N . THR A 1 120 ? 21.150 3.960 -11.680 1.00 46.72 120 THR A N 1
ATOM 924 C CA . THR A 1 120 ? 21.048 4.311 -13.102 1.00 46.72 120 THR A CA 1
ATOM 925 C C . THR A 1 120 ? 21.772 5.622 -13.387 1.00 46.72 120 THR A C 1
ATOM 927 O O . THR A 1 120 ? 21.155 6.684 -13.407 1.00 46.72 120 THR A O 1
ATOM 930 N N . ASN A 1 121 ? 23.081 5.532 -13.640 1.00 44.88 121 ASN A N 1
ATOM 931 C CA . ASN A 1 121 ? 23.966 6.667 -13.943 1.00 44.88 121 ASN A CA 1
ATOM 932 C C . ASN A 1 121 ? 23.602 7.428 -15.244 1.00 44.88 121 ASN A C 1
ATOM 934 O O . ASN A 1 121 ? 24.153 8.492 -15.495 1.00 44.88 121 ASN A O 1
ATOM 938 N N . HIS A 1 122 ? 22.637 6.942 -16.040 1.00 47.12 122 HIS A N 1
ATOM 939 C CA . HIS A 1 122 ? 22.182 7.557 -17.299 1.00 47.12 122 HIS A CA 1
ATOM 940 C C . HIS A 1 122 ? 20.858 8.363 -17.205 1.00 47.12 122 HIS A C 1
ATOM 942 O O . HIS A 1 122 ? 20.331 8.774 -18.233 1.00 47.12 122 HIS A O 1
ATOM 948 N N . ILE A 1 123 ? 20.280 8.598 -16.012 1.00 50.53 123 ILE A N 1
ATOM 949 C CA . ILE A 1 123 ? 18.902 9.154 -15.853 1.00 50.53 123 ILE A CA 1
ATOM 950 C C . ILE A 1 123 ? 18.874 10.613 -15.332 1.00 50.53 123 ILE A C 1
ATOM 952 O O . ILE A 1 123 ? 17.811 11.156 -15.058 1.00 50.53 123 ILE A O 1
ATOM 956 N N . LEU A 1 124 ? 20.009 11.312 -15.245 1.00 46.41 124 LEU A N 1
ATOM 957 C CA . LEU A 1 124 ? 20.105 12.687 -14.700 1.00 46.41 124 LEU A CA 1
ATOM 958 C C . LEU A 1 124 ? 19.054 13.711 -15.211 1.00 46.41 124 LEU A C 1
ATOM 960 O O . LEU A 1 124 ? 18.547 14.471 -14.385 1.00 46.41 124 LEU A O 1
ATOM 964 N N . PRO A 1 125 ? 18.633 13.724 -16.493 1.00 48.34 125 PRO A N 1
ATOM 965 C CA . PRO A 1 125 ? 17.587 14.642 -16.964 1.00 48.34 125 PRO A CA 1
ATOM 966 C C . PRO A 1 125 ? 16.174 14.265 -16.485 1.00 48.34 125 PRO A C 1
ATOM 968 O O . PRO A 1 125 ? 15.450 15.113 -15.971 1.00 48.34 125 PRO A O 1
ATOM 971 N N . LYS A 1 126 ? 15.794 12.979 -16.567 1.00 49.25 126 LYS A N 1
ATOM 972 C CA . LYS A 1 126 ? 14.501 12.466 -16.058 1.00 49.25 126 LYS A CA 1
ATOM 973 C C . LYS A 1 126 ? 14.428 12.520 -14.516 1.00 49.25 126 LYS A C 1
ATOM 975 O O . LYS A 1 126 ? 13.337 12.544 -13.947 1.00 49.25 126 LYS A O 1
ATOM 980 N N . ILE A 1 127 ? 15.583 12.568 -13.836 1.00 52.00 127 ILE A N 1
ATOM 981 C CA . ILE A 1 127 ? 15.706 12.760 -12.381 1.00 52.00 127 ILE A CA 1
ATOM 982 C C . ILE A 1 127 ? 15.208 14.145 -11.956 1.00 52.00 127 ILE A C 1
ATOM 984 O O . ILE A 1 127 ? 14.491 14.213 -10.961 1.00 52.00 127 ILE A O 1
ATOM 988 N N . LYS A 1 128 ? 15.517 15.223 -12.697 1.00 52.31 128 LYS A N 1
ATOM 989 C CA . LYS A 1 128 ? 15.005 16.568 -12.372 1.00 52.31 128 LYS A CA 1
ATOM 990 C C . LYS A 1 128 ? 13.482 16.602 -12.374 1.00 52.31 128 LYS A C 1
ATOM 992 O O . LYS A 1 128 ? 12.908 17.017 -11.382 1.00 52.31 128 LYS A O 1
ATOM 997 N N . GLU A 1 129 ? 12.844 16.060 -13.410 1.00 53.38 129 GLU A N 1
ATOM 998 C CA . GLU A 1 129 ? 11.378 16.041 -13.534 1.00 53.38 129 GLU A CA 1
ATOM 999 C C . GLU A 1 129 ? 10.704 15.280 -12.374 1.00 53.38 129 GLU A C 1
ATOM 1001 O O . GLU A 1 129 ? 9.680 15.702 -11.847 1.00 53.38 129 GLU A O 1
ATOM 1006 N N . CYS A 1 130 ? 11.297 14.175 -11.913 1.00 50.94 130 CYS A N 1
ATOM 1007 C CA . CYS A 1 130 ? 10.739 13.394 -10.804 1.00 50.94 130 CYS A CA 1
ATOM 1008 C C . CYS A 1 130 ? 11.002 14.016 -9.442 1.00 50.94 130 CYS A C 1
ATOM 1010 O O . CYS A 1 130 ? 10.128 13.995 -8.578 1.00 50.94 130 CYS A O 1
ATOM 1012 N N . VAL A 1 131 ? 12.195 14.576 -9.249 1.00 52.94 131 VAL A N 1
ATOM 1013 C CA . VAL A 1 131 ? 12.506 15.361 -8.058 1.00 52.94 131 VAL A CA 1
ATOM 1014 C C . VAL A 1 131 ? 11.599 16.586 -8.014 1.00 52.94 131 VAL A C 1
ATOM 1016 O O . VAL A 1 131 ? 11.064 16.869 -6.954 1.00 52.94 131 VAL A O 1
ATOM 1019 N N . GLU A 1 132 ? 11.331 17.252 -9.135 1.00 54.84 132 GLU A N 1
ATOM 1020 C CA . GLU A 1 132 ? 10.380 18.361 -9.241 1.00 54.84 132 GLU A CA 1
ATOM 1021 C C . GLU A 1 132 ? 8.941 17.918 -8.971 1.00 54.84 132 GLU A C 1
ATOM 1023 O O . GLU A 1 132 ? 8.293 18.541 -8.144 1.00 54.84 132 GLU A O 1
ATOM 1028 N N . ALA A 1 133 ? 8.445 16.817 -9.545 1.00 53.56 133 ALA A N 1
ATOM 1029 C CA . ALA A 1 133 ? 7.103 16.295 -9.246 1.00 53.56 133 ALA A CA 1
ATOM 1030 C C . ALA A 1 133 ? 6.928 15.957 -7.749 1.00 53.56 133 ALA A C 1
ATOM 1032 O O . ALA A 1 133 ? 5.922 16.308 -7.122 1.00 53.56 133 ALA A O 1
ATOM 1033 N N . VAL A 1 134 ? 7.950 15.349 -7.137 1.00 52.69 134 VAL A N 1
ATOM 1034 C CA . VAL A 1 134 ? 8.015 15.102 -5.686 1.00 52.69 134 VAL A CA 1
ATOM 1035 C C . VAL A 1 134 ? 8.134 16.423 -4.901 1.00 52.69 134 VAL A C 1
ATOM 1037 O O . VAL A 1 134 ? 7.511 16.581 -3.851 1.00 52.69 134 VAL A O 1
ATOM 1040 N N . THR A 1 135 ? 8.852 17.422 -5.423 1.00 48.47 135 THR A N 1
ATOM 1041 C CA . THR A 1 135 ? 9.027 18.753 -4.809 1.00 48.47 135 THR A CA 1
ATOM 1042 C C . THR A 1 135 ? 7.777 19.638 -4.942 1.00 48.47 135 THR A C 1
ATOM 1044 O O . THR A 1 135 ? 7.504 20.435 -4.051 1.00 48.47 135 THR A O 1
ATOM 1047 N N . ILE A 1 136 ? 6.962 19.474 -5.987 1.00 49.25 136 ILE A N 1
ATOM 1048 C CA . ILE A 1 136 ? 5.666 20.150 -6.175 1.00 49.25 136 ILE A CA 1
ATOM 1049 C C . ILE A 1 136 ? 4.619 19.539 -5.241 1.00 49.25 136 ILE A C 1
ATOM 1051 O O . ILE A 1 136 ? 3.848 20.263 -4.610 1.00 49.25 136 ILE A O 1
ATOM 1055 N N . THR A 1 137 ? 4.645 18.215 -5.060 1.00 45.84 137 THR A N 1
ATOM 1056 C CA . THR A 1 137 ? 3.859 17.537 -4.013 1.00 45.84 137 THR A CA 1
ATOM 1057 C C . THR A 1 137 ? 4.201 18.097 -2.628 1.00 45.84 137 THR A C 1
ATOM 1059 O O . THR A 1 137 ? 3.326 18.255 -1.791 1.00 45.84 137 THR A O 1
ATOM 1062 N N . ARG A 1 138 ? 5.441 18.547 -2.414 1.00 51.28 138 ARG A N 1
ATOM 1063 C CA . ARG A 1 138 ? 5.903 19.236 -1.194 1.00 51.28 138 ARG A CA 1
ATOM 1064 C C . ARG A 1 138 ? 5.166 20.553 -0.891 1.00 51.28 138 ARG A C 1
ATOM 1066 O O . ARG A 1 138 ? 5.124 20.955 0.270 1.00 51.28 138 ARG A O 1
ATOM 1073 N N . ALA A 1 139 ? 4.550 21.205 -1.886 1.00 47.41 139 ALA A N 1
ATOM 1074 C CA . ALA A 1 139 ? 3.654 22.350 -1.672 1.00 47.41 139 ALA A CA 1
ATOM 1075 C C . ALA A 1 139 ? 2.225 21.921 -1.267 1.00 47.41 139 ALA A C 1
ATOM 1077 O O . ALA A 1 139 ? 1.504 22.684 -0.621 1.00 47.41 139 ALA A O 1
ATOM 1078 N N . ARG A 1 140 ? 1.829 20.680 -1.590 1.00 51.47 140 ARG A N 1
ATOM 1079 C CA . ARG A 1 140 ? 0.541 20.052 -1.255 1.00 51.47 140 ARG A CA 1
ATOM 1080 C C . ARG A 1 140 ? 0.751 18.987 -0.173 1.00 51.47 140 ARG A C 1
ATOM 1082 O O . ARG A 1 140 ? 0.923 17.809 -0.443 1.00 51.47 140 ARG A O 1
ATOM 1089 N N . ARG A 1 141 ? 0.739 19.469 1.065 1.00 60.72 141 ARG A N 1
ATOM 1090 C CA . ARG A 1 141 ? 1.102 18.873 2.368 1.00 60.72 141 ARG A CA 1
ATOM 1091 C C . ARG A 1 141 ? 0.466 17.514 2.784 1.00 60.72 141 ARG A C 1
ATOM 1093 O O . ARG A 1 141 ? 0.363 17.260 3.979 1.00 60.72 141 ARG A O 1
ATOM 1100 N N . THR A 1 142 ? 0.023 16.650 1.865 1.00 64.00 142 THR A N 1
ATOM 1101 C CA . THR A 1 142 ? -0.595 15.338 2.165 1.00 64.00 142 THR A CA 1
ATOM 1102 C C . THR A 1 142 ? -0.289 14.302 1.082 1.00 64.00 142 THR A C 1
ATOM 1104 O O . THR A 1 142 ? -0.717 14.458 -0.065 1.00 64.00 142 THR A O 1
ATOM 1107 N N . LEU A 1 143 ? 0.396 13.217 1.453 1.00 78.12 143 LEU A N 1
ATOM 1108 C CA . LEU A 1 143 ? 0.527 12.025 0.612 1.00 78.12 143 LEU A CA 1
ATOM 1109 C C . LEU A 1 143 ? -0.776 11.217 0.632 1.00 78.12 143 LEU A C 1
ATOM 1111 O O . LEU A 1 143 ? -1.596 11.372 1.532 1.00 78.12 143 LEU A O 1
ATOM 1115 N N . TYR A 1 144 ? -0.989 10.402 -0.401 1.00 85.06 144 TYR A N 1
ATOM 1116 C CA . TYR A 1 144 ? -2.114 9.474 -0.536 1.00 85.06 144 TYR A CA 1
ATOM 1117 C C . TYR A 1 144 ? -3.483 10.098 -0.188 1.00 85.06 144 TYR A C 1
ATOM 1119 O O . TYR A 1 144 ? -4.360 9.445 0.379 1.00 85.06 144 TYR A O 1
ATOM 1127 N N . GLN A 1 145 ? -3.689 11.365 -0.567 1.00 85.25 145 GLN A N 1
ATOM 1128 C CA . GLN A 1 145 ? -4.840 12.196 -0.170 1.00 85.25 145 GLN A CA 1
ATOM 1129 C C . GLN A 1 145 ? -6.223 11.613 -0.515 1.00 85.25 145 GLN A C 1
ATOM 1131 O O . GLN A 1 145 ? -7.233 11.979 0.094 1.00 85.25 145 GLN A O 1
ATOM 1136 N N . SER A 1 146 ? -6.274 10.711 -1.496 1.00 90.19 146 SER A N 1
ATOM 1137 C CA . SER A 1 146 ? -7.495 10.061 -1.979 1.00 90.19 146 SER A CA 1
ATOM 1138 C C . SER A 1 146 ? -7.513 8.551 -1.744 1.00 90.19 146 SER A C 1
ATOM 1140 O O . SER A 1 146 ? -8.509 7.907 -2.074 1.00 90.19 146 SER A O 1
ATOM 1142 N N . LEU A 1 147 ? -6.450 7.974 -1.171 1.00 92.75 147 LEU A N 1
ATOM 1143 C CA . LEU A 1 147 ? -6.313 6.526 -1.066 1.00 92.75 147 LEU A CA 1
ATOM 1144 C C . LEU A 1 147 ? -7.309 5.976 -0.047 1.00 92.75 147 LEU A C 1
ATOM 1146 O O . LEU A 1 147 ? -7.297 6.369 1.112 1.00 92.75 147 LEU A O 1
ATOM 1150 N N . THR A 1 148 ? -8.147 5.038 -0.486 1.00 95.06 148 THR A N 1
ATOM 1151 C CA . THR A 1 148 ? -9.196 4.394 0.326 1.00 95.06 148 THR A CA 1
ATOM 1152 C C . THR A 1 148 ? -8.891 2.929 0.618 1.00 95.06 148 THR A C 1
ATOM 1154 O O . THR A 1 148 ? -9.282 2.409 1.664 1.00 95.06 148 THR A O 1
ATOM 1157 N N . LYS A 1 149 ? -8.170 2.249 -0.283 1.00 96.12 149 LYS A N 1
ATOM 1158 C CA . LYS A 1 149 ? -7.817 0.833 -0.154 1.00 96.12 149 LYS A CA 1
ATOM 1159 C C . LYS A 1 149 ? -6.353 0.607 -0.500 1.00 96.12 149 LYS A C 1
ATOM 1161 O O . LYS A 1 149 ? -5.908 0.958 -1.591 1.00 96.12 149 LYS A O 1
ATOM 1166 N N . LEU A 1 150 ? -5.645 -0.051 0.410 1.00 94.00 150 LEU A N 1
ATOM 1167 C CA . LEU A 1 150 ? -4.258 -0.451 0.236 1.00 94.00 150 LEU A CA 1
ATOM 1168 C C . LEU A 1 150 ? -4.094 -1.941 0.515 1.00 94.00 150 LEU A C 1
ATOM 1170 O O . LEU A 1 150 ? -4.540 -2.443 1.553 1.00 94.00 150 LEU A O 1
ATOM 1174 N N . LYS A 1 151 ? -3.434 -2.652 -0.400 1.00 94.38 151 LYS A N 1
ATOM 1175 C CA . LYS A 1 151 ? -3.223 -4.092 -0.272 1.00 94.38 151 LYS A CA 1
ATOM 1176 C C . LYS A 1 151 ? -1.839 -4.526 -0.729 1.00 94.38 151 LYS A C 1
ATOM 1178 O O . LYS A 1 151 ? -1.503 -4.407 -1.903 1.00 94.38 151 LYS A O 1
ATOM 1183 N N . PHE A 1 152 ? -1.107 -5.155 0.183 1.00 93.38 152 PHE A N 1
ATOM 1184 C CA . PHE A 1 152 ? 0.152 -5.844 -0.082 1.00 93.38 152 PHE A CA 1
ATOM 1185 C C . PHE A 1 152 ? -0.020 -7.348 0.106 1.00 93.38 152 PHE A C 1
ATOM 1187 O O . PHE A 1 152 ? -0.633 -7.809 1.073 1.00 93.38 152 PHE A O 1
ATOM 1194 N N . SER A 1 153 ? 0.464 -8.147 -0.842 1.00 94.31 153 SER A N 1
ATOM 1195 C CA . SER A 1 153 ? 0.346 -9.606 -0.778 1.00 94.31 153 SER A CA 1
ATOM 1196 C C . SER A 1 153 ? 1.556 -10.310 -1.389 1.00 94.31 153 SER A C 1
ATOM 1198 O O . SER A 1 153 ? 1.905 -10.048 -2.530 1.00 94.31 153 SER A O 1
ATOM 1200 N N . ASN A 1 154 ? 2.156 -11.266 -0.678 1.00 93.31 154 ASN A N 1
ATOM 1201 C CA . ASN A 1 154 ? 3.293 -12.059 -1.168 1.00 93.31 154 ASN A CA 1
ATOM 1202 C C . ASN A 1 154 ? 4.486 -11.184 -1.600 1.00 93.31 154 ASN A C 1
ATOM 1204 O O . ASN A 1 154 ? 4.961 -11.294 -2.731 1.00 93.31 154 ASN A O 1
ATOM 1208 N N . LEU A 1 155 ? 4.961 -10.320 -0.698 1.00 92.25 155 LEU A N 1
ATOM 1209 C CA . LEU A 1 155 ? 6.135 -9.463 -0.904 1.00 92.25 155 LEU A CA 1
ATOM 1210 C C . LEU A 1 155 ? 7.256 -9.892 0.066 1.00 92.25 155 LEU A C 1
ATOM 1212 O O . LEU A 1 155 ? 7.502 -9.225 1.071 1.00 92.25 155 LEU A O 1
ATOM 1216 N N . PRO A 1 156 ? 7.927 -11.035 -0.182 1.00 90.19 156 PRO A N 1
ATOM 1217 C CA . PRO A 1 156 ? 8.814 -11.682 0.790 1.00 90.19 156 PRO A CA 1
ATOM 1218 C C . PRO A 1 156 ? 10.096 -10.901 1.101 1.00 90.19 156 PRO A C 1
ATOM 1220 O O . PRO A 1 156 ? 10.708 -11.123 2.144 1.00 90.19 156 PRO A O 1
ATOM 1223 N N . LYS A 1 157 ? 10.522 -10.011 0.195 1.00 91.06 157 LYS A N 1
ATOM 1224 C CA . LYS A 1 157 ? 11.725 -9.183 0.350 1.00 91.06 157 LYS A CA 1
ATOM 1225 C C . LYS A 1 157 ? 11.427 -7.725 0.694 1.00 91.06 157 LYS A C 1
ATOM 1227 O O . LYS A 1 157 ? 12.378 -6.968 0.833 1.00 91.06 157 LYS A O 1
ATOM 1232 N N . LEU A 1 158 ? 10.153 -7.345 0.827 1.00 89.19 158 LEU A N 1
ATOM 1233 C CA . LEU A 1 158 ? 9.785 -5.967 1.130 1.00 89.19 158 LEU A CA 1
ATOM 1234 C C . LEU A 1 158 ? 10.236 -5.646 2.552 1.00 89.19 158 LEU A C 1
ATOM 1236 O O . LEU A 1 158 ? 9.724 -6.231 3.501 1.00 89.19 158 LEU A O 1
ATOM 1240 N N . GLU A 1 159 ? 11.196 -4.739 2.668 1.00 85.62 159 GLU A N 1
ATOM 1241 C CA . GLU A 1 159 ? 11.830 -4.352 3.929 1.00 85.62 159 GLU A CA 1
ATOM 1242 C C . GLU A 1 159 ? 11.363 -2.963 4.375 1.00 85.62 159 GLU A C 1
ATOM 1244 O O . GLU A 1 159 ? 11.144 -2.725 5.567 1.00 85.62 159 GLU A O 1
ATOM 1249 N N . GLU A 1 160 ? 11.142 -2.074 3.406 1.00 79.44 160 GLU A N 1
ATOM 1250 C CA . GLU A 1 160 ? 10.849 -0.669 3.650 1.00 79.44 160 GLU A CA 1
ATOM 1251 C C . GLU A 1 160 ? 9.655 -0.172 2.840 1.00 79.44 160 GLU A C 1
ATOM 1253 O O . GLU A 1 160 ? 9.578 -0.334 1.617 1.00 79.44 160 GLU A O 1
ATOM 1258 N N . TRP A 1 161 ? 8.759 0.523 3.526 1.00 80.12 161 TRP A N 1
ATOM 1259 C CA . TRP A 1 161 ? 7.736 1.343 2.905 1.00 80.12 161 TRP A CA 1
ATOM 1260 C C . TRP A 1 161 ? 7.806 2.743 3.506 1.00 80.12 161 TRP A C 1
ATOM 1262 O O . TRP A 1 161 ? 7.327 2.992 4.611 1.00 80.12 161 TRP A O 1
ATOM 1272 N N . GLU A 1 162 ? 8.478 3.634 2.779 1.00 70.38 162 GLU A N 1
ATOM 1273 C CA . GLU A 1 162 ? 8.763 4.997 3.211 1.00 70.38 162 GLU A CA 1
ATOM 1274 C C . GLU A 1 162 ? 8.771 5.913 1.990 1.00 70.38 162 GLU A C 1
ATOM 1276 O O . GLU A 1 162 ? 9.657 5.831 1.135 1.00 70.38 162 GLU A O 1
ATOM 1281 N N . GLU A 1 163 ? 7.783 6.801 1.908 1.00 64.75 163 GLU A N 1
ATOM 1282 C CA . GLU A 1 163 ? 7.902 7.978 1.059 1.00 64.75 163 GLU A CA 1
ATOM 1283 C C . GLU A 1 163 ? 8.754 8.989 1.819 1.00 64.75 163 GLU A C 1
ATOM 1285 O O . GLU A 1 163 ? 8.372 9.472 2.881 1.00 64.75 163 GLU A O 1
ATOM 1290 N N . VAL A 1 164 ? 9.962 9.257 1.325 1.00 53.41 164 VAL A N 1
ATOM 1291 C CA . VAL A 1 164 ? 10.885 10.157 2.023 1.00 53.41 164 VAL A CA 1
ATOM 1292 C C . VAL A 1 164 ? 10.334 11.581 1.958 1.00 53.41 164 VAL A C 1
ATOM 1294 O O . VAL A 1 164 ? 10.488 12.280 0.956 1.00 53.41 164 VAL A O 1
ATOM 1297 N N . VAL A 1 165 ? 9.717 12.018 3.054 1.00 50.59 165 VAL A N 1
ATOM 1298 C CA . VAL A 1 165 ? 9.358 13.413 3.298 1.00 50.59 165 VAL A CA 1
ATOM 1299 C C . VAL A 1 165 ? 10.608 14.123 3.815 1.00 50.59 165 VAL A C 1
ATOM 1301 O O . VAL A 1 165 ? 11.006 13.958 4.965 1.00 50.59 165 VAL A O 1
ATOM 1304 N N . VAL A 1 166 ? 11.254 14.936 2.977 1.00 43.38 166 VAL A N 1
ATOM 1305 C CA . VAL A 1 166 ? 12.277 15.878 3.458 1.00 43.38 166 VAL A CA 1
ATOM 1306 C C . VAL A 1 166 ? 11.549 17.002 4.195 1.00 43.38 166 VAL A C 1
ATOM 1308 O O . VAL A 1 166 ? 11.146 18.002 3.593 1.00 43.38 166 VAL A O 1
ATOM 1311 N N . THR A 1 167 ? 11.315 16.815 5.493 1.00 37.38 167 THR A N 1
ATOM 1312 C CA . THR A 1 167 ? 10.676 17.819 6.344 1.00 37.38 167 THR A CA 1
ATOM 1313 C C . THR A 1 167 ? 11.644 18.968 6.603 1.00 37.38 167 THR A C 1
ATOM 1315 O O . THR A 1 167 ? 12.572 18.852 7.402 1.00 37.38 167 THR A O 1
ATOM 1318 N N . THR A 1 168 ? 11.401 20.124 5.996 1.00 35.44 168 THR A N 1
ATOM 1319 C CA . THR A 1 168 ? 11.795 21.395 6.608 1.00 35.44 168 THR A CA 1
ATOM 1320 C C . THR A 1 168 ? 10.759 21.719 7.689 1.00 35.44 168 THR A C 1
ATOM 1322 O O . THR A 1 168 ? 9.661 22.147 7.360 1.00 35.44 168 THR A O 1
ATOM 1325 N N . ARG A 1 169 ? 11.120 21.470 8.957 1.00 38.19 169 ARG A N 1
ATOM 1326 C CA . ARG A 1 169 ? 10.443 21.876 10.211 1.00 38.19 169 ARG A CA 1
ATOM 1327 C C . ARG A 1 169 ? 8.962 21.463 10.403 1.00 38.19 169 ARG A C 1
ATOM 1329 O O . ARG A 1 169 ? 8.043 22.093 9.897 1.00 38.19 169 ARG A O 1
ATOM 1336 N N . GLY A 1 170 ? 8.745 20.500 11.304 1.00 43.75 170 GLY A N 1
ATOM 1337 C CA . GLY A 1 170 ? 7.936 20.756 12.508 1.00 43.75 170 GLY A CA 1
ATOM 1338 C C . GLY A 1 170 ? 6.482 20.275 12.599 1.00 43.75 170 GLY A C 1
ATOM 1339 O O . GLY A 1 170 ? 6.018 20.149 13.725 1.00 43.75 170 GLY A O 1
ATOM 1340 N N . ASN A 1 171 ? 5.767 19.959 11.514 1.00 47.22 171 ASN A N 1
ATOM 1341 C CA . ASN A 1 171 ? 4.341 19.597 11.631 1.00 47.22 171 ASN A CA 1
ATOM 1342 C C . ASN A 1 171 ? 4.060 18.135 11.258 1.00 47.22 171 ASN A C 1
ATOM 1344 O O . ASN A 1 171 ? 4.331 17.715 10.134 1.00 47.22 171 ASN A O 1
ATOM 1348 N N . SER A 1 172 ? 3.458 17.392 12.193 1.00 51.28 172 SER A N 1
ATOM 1349 C CA . SER A 1 172 ? 2.946 16.027 12.019 1.00 51.28 172 SER A CA 1
ATOM 1350 C C . SER A 1 172 ? 1.810 16.007 10.986 1.00 51.28 172 SER A C 1
ATOM 1352 O O . SER A 1 172 ? 0.675 16.367 11.293 1.00 51.28 172 SER A O 1
ATOM 1354 N N . GLN A 1 173 ? 2.112 15.649 9.738 1.00 55.84 173 GLN A N 1
ATOM 1355 C CA . GLN A 1 173 ? 1.124 15.529 8.658 1.00 55.84 173 GLN A CA 1
ATOM 1356 C C . GLN A 1 173 ? 0.503 14.125 8.638 1.00 55.84 173 GLN A C 1
ATOM 1358 O O . GLN A 1 173 ? 1.186 13.135 8.884 1.00 55.84 173 GLN A O 1
ATOM 1363 N N . SER A 1 174 ? -0.792 14.027 8.314 1.00 58.69 174 SER A N 1
ATOM 1364 C CA . SER A 1 174 ? -1.439 12.736 8.043 1.00 58.69 174 SER A CA 1
ATOM 1365 C C . SER A 1 174 ? -1.132 12.293 6.612 1.00 58.69 174 SER A C 1
ATOM 1367 O O . SER A 1 174 ? -1.456 12.983 5.647 1.00 58.69 174 SER A O 1
ATOM 1369 N N . GLU A 1 175 ? -0.509 11.126 6.488 1.00 73.00 175 GLU A N 1
ATOM 1370 C CA . GLU A 1 175 ? -0.113 10.527 5.209 1.00 73.00 175 GLU A CA 1
ATOM 1371 C C . GLU A 1 175 ? -1.229 9.707 4.548 1.00 73.00 175 GLU A C 1
ATOM 1373 O O . GLU A 1 175 ? -1.089 9.328 3.394 1.00 73.00 175 GLU A O 1
ATOM 1378 N N . PHE A 1 176 ? -2.316 9.402 5.267 1.00 83.69 176 PHE A N 1
ATOM 1379 C CA . PHE A 1 176 ? -3.422 8.567 4.781 1.00 83.69 176 PHE A CA 1
ATOM 1380 C C . PHE A 1 176 ? -4.781 9.076 5.292 1.00 83.69 176 PHE A C 1
ATOM 1382 O O . PHE A 1 176 ? -5.480 8.369 6.024 1.00 83.69 176 PHE A O 1
ATOM 1389 N N . PRO A 1 177 ? -5.205 10.294 4.908 1.00 85.12 177 PRO A N 1
ATOM 1390 C CA . PRO A 1 177 ? -6.390 10.931 5.487 1.00 85.12 177 PRO A CA 1
ATOM 1391 C C . PRO A 1 177 ? -7.703 10.173 5.214 1.00 85.12 177 PRO A C 1
ATOM 1393 O O . PRO A 1 177 ? -8.635 10.247 6.013 1.00 85.12 177 PRO A O 1
ATOM 1396 N N . LYS A 1 178 ? -7.791 9.422 4.106 1.00 91.00 178 LYS A N 1
ATOM 1397 C CA . LYS A 1 178 ? -9.019 8.736 3.653 1.00 91.00 178 LYS A CA 1
ATOM 1398 C C . LYS A 1 178 ? -8.907 7.209 3.605 1.00 91.00 178 LYS A C 1
ATOM 1400 O O . LYS A 1 178 ? -9.797 6.560 3.058 1.00 91.00 178 LYS A O 1
ATOM 1405 N N . LEU A 1 179 ? -7.830 6.622 4.132 1.00 91.38 179 LEU A N 1
ATOM 1406 C CA . LEU A 1 179 ? -7.617 5.179 4.017 1.00 91.38 179 LEU A CA 1
ATOM 1407 C C . LEU A 1 179 ? -8.607 4.425 4.903 1.00 91.38 179 LEU A C 1
ATOM 1409 O O . LEU A 1 179 ? -8.543 4.534 6.118 1.00 91.38 179 LEU A O 1
ATOM 1413 N N . GLU A 1 180 ? -9.485 3.629 4.292 1.00 94.44 180 GLU A N 1
ATOM 1414 C CA . GLU A 1 180 ? -10.536 2.879 4.990 1.00 94.44 180 GLU A CA 1
ATOM 1415 C C . GLU A 1 180 ? -10.187 1.401 5.174 1.00 94.44 180 GLU A C 1
ATOM 1417 O O . GLU A 1 180 ? -10.654 0.758 6.114 1.00 94.44 180 GLU A O 1
ATOM 1422 N N . SER A 1 181 ? -9.392 0.835 4.263 1.00 94.94 181 SER A N 1
ATOM 1423 C CA . SER A 1 181 ? -9.049 -0.585 4.260 1.00 94.94 181 SER A CA 1
ATOM 1424 C C . SER A 1 181 ? -7.569 -0.798 3.997 1.00 94.94 181 SER A C 1
ATOM 1426 O O . SER A 1 181 ? -7.086 -0.521 2.898 1.00 94.94 181 SER A O 1
ATOM 1428 N N . PHE A 1 182 ? -6.884 -1.416 4.955 1.00 92.06 182 PHE A N 1
ATOM 1429 C CA . PHE A 1 182 ? -5.484 -1.792 4.836 1.00 92.06 182 PHE A CA 1
ATOM 1430 C C . PHE A 1 182 ? -5.297 -3.301 5.018 1.00 92.06 182 PHE A C 1
ATOM 1432 O O . PHE A 1 182 ? -5.697 -3.887 6.028 1.00 92.06 182 PHE A O 1
ATOM 1439 N N . LYS A 1 183 ? -4.701 -3.951 4.014 1.00 91.56 183 LYS A N 1
ATOM 1440 C CA . LYS A 1 183 ? -4.450 -5.392 4.011 1.00 91.56 183 LYS A CA 1
ATOM 1441 C C . LYS A 1 183 ? -2.994 -5.718 3.706 1.00 91.56 183 LYS A C 1
ATOM 1443 O O . LYS A 1 183 ? -2.472 -5.325 2.669 1.00 91.56 183 LYS A O 1
ATOM 1448 N N . ILE A 1 184 ? -2.377 -6.535 4.548 1.00 90.12 184 ILE A N 1
ATOM 1449 C CA . ILE A 1 184 ? -1.021 -7.049 4.365 1.00 90.12 184 ILE A CA 1
ATOM 1450 C C . ILE A 1 184 ? -1.059 -8.563 4.536 1.00 90.12 184 ILE A C 1
ATOM 1452 O O . ILE A 1 184 ? -1.565 -9.067 5.537 1.00 90.12 184 ILE A O 1
ATOM 1456 N N . LYS A 1 185 ? -0.529 -9.308 3.565 1.00 90.12 185 LYS A N 1
ATOM 1457 C CA . LYS A 1 185 ? -0.429 -10.767 3.648 1.00 90.12 185 LYS A CA 1
ATOM 1458 C C . LYS A 1 185 ? 0.917 -11.267 3.129 1.00 90.12 185 LYS A C 1
ATOM 1460 O O . LYS A 1 185 ? 1.280 -10.924 2.011 1.00 90.12 185 LYS A O 1
ATOM 1465 N N . ASN A 1 186 ? 1.594 -12.154 3.855 1.00 89.19 186 ASN A N 1
ATOM 1466 C CA . ASN A 1 186 ? 2.851 -12.777 3.426 1.00 89.19 186 ASN A CA 1
ATOM 1467 C C . ASN A 1 186 ? 3.943 -11.724 3.104 1.00 89.19 186 ASN A C 1
ATOM 1469 O O . ASN A 1 186 ? 4.556 -11.770 2.034 1.00 89.19 186 ASN A O 1
ATOM 1473 N N . CYS A 1 187 ? 4.156 -10.759 4.010 1.00 87.75 187 CYS A N 1
ATOM 1474 C CA . CYS A 1 187 ? 5.190 -9.712 3.919 1.00 87.75 187 CYS A CA 1
ATOM 1475 C C . CYS A 1 187 ? 6.093 -9.738 5.177 1.00 87.75 187 CYS A C 1
ATOM 1477 O O . CYS A 1 187 ? 6.046 -8.817 5.991 1.00 87.75 187 CYS A O 1
ATOM 1479 N N . PRO A 1 188 ? 6.891 -10.800 5.385 1.00 84.19 188 PRO A N 1
ATOM 1480 C CA . PRO A 1 188 ? 7.583 -11.079 6.648 1.00 84.19 188 PRO A CA 1
ATOM 1481 C C . PRO A 1 188 ? 8.720 -10.114 7.000 1.00 84.19 188 PRO A C 1
ATOM 1483 O O . PRO A 1 188 ? 9.116 -10.060 8.157 1.00 84.19 188 PRO A O 1
ATOM 1486 N N . LYS A 1 189 ? 9.267 -9.377 6.028 1.00 85.75 189 LYS A N 1
ATOM 1487 C CA . LYS A 1 189 ? 10.413 -8.483 6.240 1.00 85.75 189 LYS A CA 1
ATOM 1488 C C . LYS A 1 189 ? 10.046 -7.011 6.401 1.00 85.75 189 LYS A C 1
ATOM 1490 O O . LYS A 1 189 ? 10.948 -6.208 6.621 1.00 85.75 189 LYS A O 1
ATOM 1495 N N . LEU A 1 190 ? 8.765 -6.658 6.295 1.00 81.31 190 LEU A N 1
ATOM 1496 C CA . LEU A 1 190 ? 8.328 -5.267 6.332 1.00 81.31 190 LEU A CA 1
ATOM 1497 C C . LEU A 1 190 ? 8.471 -4.735 7.761 1.00 81.31 190 LEU A C 1
ATOM 1499 O O . LEU A 1 190 ? 7.594 -4.935 8.594 1.00 81.31 190 LEU A O 1
ATOM 1503 N N . ARG A 1 191 ? 9.609 -4.096 8.038 1.00 71.31 191 ARG A N 1
ATOM 1504 C CA . ARG A 1 191 ? 9.970 -3.600 9.372 1.00 71.31 191 ARG A CA 1
ATOM 1505 C C . ARG A 1 191 ? 9.812 -2.092 9.457 1.00 71.31 191 ARG A C 1
ATOM 1507 O O . ARG A 1 191 ? 9.297 -1.591 10.443 1.00 71.31 191 ARG A O 1
ATOM 1514 N N . LYS A 1 192 ? 10.213 -1.364 8.413 1.00 65.94 192 LYS A N 1
ATOM 1515 C CA . LYS A 1 192 ? 10.099 0.093 8.389 1.00 65.94 192 LYS A CA 1
ATOM 1516 C C . LYS A 1 192 ? 8.808 0.497 7.690 1.00 65.94 192 LYS A C 1
ATOM 1518 O O . LYS A 1 192 ? 8.683 0.333 6.475 1.00 65.94 192 LYS A O 1
ATOM 1523 N N . THR A 1 193 ? 7.871 1.032 8.461 1.00 62.31 193 THR A N 1
ATOM 1524 C CA . THR A 1 193 ? 6.675 1.699 7.944 1.00 62.31 193 THR A CA 1
ATOM 1525 C C . THR A 1 193 ? 6.654 3.147 8.389 1.00 62.31 193 THR A C 1
ATOM 1527 O O . THR A 1 193 ? 7.284 3.506 9.384 1.00 62.31 193 THR A O 1
ATOM 1530 N N . MET A 1 194 ? 5.964 3.986 7.626 1.00 61.34 194 MET A N 1
ATOM 1531 C CA . MET A 1 194 ? 5.845 5.398 7.951 1.00 61.34 194 MET A CA 1
ATOM 1532 C C . MET A 1 194 ? 5.141 5.609 9.307 1.00 61.34 194 MET A C 1
ATOM 1534 O O . MET A 1 194 ? 4.335 4.778 9.738 1.00 61.34 194 MET A O 1
ATOM 1538 N N . LYS A 1 195 ? 5.484 6.702 10.006 1.00 59.22 195 LYS A N 1
ATOM 1539 C CA . LYS A 1 195 ? 4.851 7.124 11.270 1.00 59.22 195 LYS A CA 1
ATOM 1540 C C . LYS A 1 195 ? 3.486 7.743 10.952 1.00 59.22 195 LYS A C 1
ATOM 1542 O O . LYS A 1 195 ? 3.300 8.951 11.053 1.00 59.22 195 LYS A O 1
ATOM 1547 N N . SER A 1 196 ? 2.570 6.927 10.451 1.00 63.75 196 SER A N 1
ATOM 1548 C CA . SER A 1 196 ? 1.373 7.417 9.776 1.00 63.75 196 SER A CA 1
ATOM 1549 C C . SER A 1 196 ? 0.155 7.482 10.695 1.00 63.75 196 SER A C 1
ATOM 1551 O O . SER A 1 196 ? -0.154 6.529 11.408 1.00 63.75 196 SER A O 1
ATOM 1553 N N . CYS A 1 197 ? -0.615 8.566 10.585 1.00 66.38 197 CYS A N 1
ATOM 1554 C CA . CYS A 1 197 ? -1.967 8.660 11.137 1.00 66.38 197 CYS A CA 1
ATOM 1555 C C . CYS A 1 197 ? -2.996 8.136 10.124 1.00 66.38 197 CYS A C 1
ATOM 1557 O O . CYS A 1 197 ? -3.040 8.636 8.994 1.00 66.38 197 CYS A O 1
ATOM 1559 N N . PHE A 1 198 ? -3.860 7.203 10.545 1.00 80.19 198 PHE A N 1
ATOM 1560 C CA . PHE A 1 198 ? -4.938 6.632 9.725 1.00 80.19 198 PHE A CA 1
ATOM 1561 C C . PHE A 1 198 ? -6.331 6.975 10.295 1.00 80.19 198 PHE A C 1
ATOM 1563 O O . PHE A 1 198 ? -7.038 6.089 10.779 1.00 80.19 198 PHE A O 1
ATOM 1570 N N . PRO A 1 199 ? -6.760 8.251 10.253 1.00 83.19 199 PRO A N 1
ATOM 1571 C CA . PRO A 1 199 ? -7.981 8.698 10.936 1.00 83.19 199 PRO A CA 1
ATOM 1572 C C . PRO A 1 199 ? -9.259 7.987 10.452 1.00 83.19 199 PRO A C 1
ATOM 1574 O O . PRO A 1 199 ? -10.201 7.806 11.221 1.00 83.19 199 PRO A O 1
ATOM 1577 N N . SER A 1 200 ? -9.282 7.538 9.195 1.00 89.19 200 SER A N 1
ATOM 1578 C CA . SER A 1 200 ? -10.459 6.935 8.551 1.00 89.19 200 SER A CA 1
ATOM 1579 C C . SER A 1 200 ? -10.428 5.399 8.489 1.00 89.19 200 SER A C 1
ATOM 1581 O O . SER A 1 200 ? -11.266 4.801 7.810 1.00 89.19 200 SER A O 1
ATOM 1583 N N . LEU A 1 201 ? -9.457 4.743 9.137 1.00 90.88 201 LEU A N 1
ATOM 1584 C CA . LEU A 1 201 ? -9.222 3.311 8.950 1.00 90.88 201 LEU A CA 1
ATOM 1585 C C . LEU A 1 201 ? -10.271 2.454 9.656 1.00 90.88 201 LEU A C 1
ATOM 1587 O O . LEU A 1 201 ? -10.286 2.339 10.873 1.00 90.88 201 LEU A O 1
ATOM 1591 N N . LYS A 1 202 ? -11.081 1.754 8.858 1.00 92.88 202 LYS A N 1
ATOM 1592 C CA . LYS A 1 202 ? -12.169 0.885 9.332 1.00 92.88 202 LYS A CA 1
ATOM 1593 C C . LYS A 1 202 ? -11.804 -0.593 9.311 1.00 92.88 202 LYS A C 1
ATOM 1595 O O . LYS A 1 202 ? -12.302 -1.374 10.115 1.00 92.88 202 LYS A O 1
ATOM 1600 N N . LYS A 1 203 ? -10.979 -1.020 8.352 1.00 93.12 203 LYS A N 1
ATOM 1601 C CA . LYS A 1 203 ? -10.698 -2.440 8.095 1.00 93.12 203 LYS A CA 1
ATOM 1602 C C . LYS A 1 203 ? -9.200 -2.696 8.072 1.00 93.12 203 LYS A C 1
ATOM 1604 O O . LYS A 1 203 ? -8.505 -2.227 7.174 1.00 93.12 203 LYS A O 1
ATOM 1609 N N . LEU A 1 204 ? -8.731 -3.520 9.002 1.00 90.81 204 LEU A N 1
ATOM 1610 C CA . LEU A 1 204 ? -7.347 -3.971 9.074 1.00 90.81 204 LEU A CA 1
ATOM 1611 C C . LEU A 1 204 ? -7.265 -5.489 8.907 1.00 90.81 204 LEU A C 1
ATOM 1613 O O . LEU A 1 204 ? -7.945 -6.248 9.598 1.00 90.81 204 LEU A O 1
ATOM 1617 N N . SER A 1 205 ? -6.410 -5.952 7.999 1.00 90.31 205 SER A N 1
ATOM 1618 C CA . SER A 1 205 ? -6.118 -7.377 7.846 1.00 90.31 205 SER A CA 1
ATOM 1619 C C . SER A 1 205 ? -4.622 -7.613 7.704 1.00 90.31 205 SER A C 1
ATOM 1621 O O . SER A 1 205 ? -4.018 -7.181 6.730 1.00 90.31 205 SER A O 1
ATOM 1623 N N . ILE A 1 206 ? -4.041 -8.342 8.650 1.00 86.62 206 ILE A N 1
ATOM 1624 C CA . ILE A 1 206 ? -2.617 -8.666 8.690 1.00 86.62 206 ILE A CA 1
ATOM 1625 C C . ILE A 1 206 ? -2.458 -10.185 8.777 1.00 86.62 206 ILE A C 1
ATOM 1627 O O . ILE A 1 206 ? -3.000 -10.827 9.674 1.00 86.62 206 ILE A O 1
ATOM 1631 N N . GLY A 1 207 ? -1.733 -10.764 7.822 1.00 84.88 207 GLY A N 1
ATOM 1632 C CA . GLY A 1 207 ? -1.533 -12.204 7.689 1.00 84.88 207 GLY A CA 1
ATOM 1633 C C . GLY A 1 207 ? -0.076 -12.566 7.410 1.00 84.88 207 GLY A C 1
ATOM 1634 O O . GLY A 1 207 ? 0.451 -12.101 6.411 1.00 84.88 207 GLY A O 1
ATOM 1635 N N . ASN A 1 208 ? 0.558 -13.440 8.195 1.00 77.31 208 ASN A N 1
ATOM 1636 C CA . ASN A 1 208 ? 1.904 -13.974 7.903 1.00 77.31 208 ASN A CA 1
ATOM 1637 C C . ASN A 1 208 ? 2.951 -12.889 7.578 1.00 77.31 208 ASN A C 1
ATOM 1639 O O . ASN A 1 208 ? 3.634 -12.925 6.554 1.00 77.31 208 ASN A O 1
ATOM 1643 N N . SER A 1 209 ? 3.023 -11.884 8.446 1.00 74.38 209 SER A N 1
ATOM 1644 C CA . SER A 1 209 ? 3.949 -10.757 8.347 1.00 74.38 209 SER A CA 1
ATOM 1645 C C . SER A 1 209 ? 4.478 -10.441 9.747 1.00 74.38 209 SER A C 1
ATOM 1647 O O . SER A 1 209 ? 3.694 -10.474 10.701 1.00 74.38 209 SER A O 1
ATOM 1649 N N . GLU A 1 210 ? 5.768 -10.123 9.903 1.00 68.31 210 GLU A N 1
ATOM 1650 C CA . GLU A 1 210 ? 6.260 -9.539 11.158 1.00 68.31 210 GLU A CA 1
ATOM 1651 C C . GLU A 1 210 ? 5.750 -8.104 11.232 1.00 68.31 210 GLU A C 1
ATOM 1653 O O . GLU A 1 210 ? 6.237 -7.224 10.535 1.00 68.31 210 GLU A O 1
ATOM 1658 N N . SER A 1 211 ? 4.686 -7.897 12.003 1.00 62.78 211 SER A N 1
ATOM 1659 C CA . SER A 1 211 ? 3.859 -6.687 11.894 1.00 62.78 211 SER A CA 1
ATOM 1660 C C . SER A 1 211 ? 3.872 -5.848 13.161 1.00 62.78 211 SER A C 1
ATOM 1662 O O . SER A 1 211 ? 3.021 -4.980 13.306 1.00 62.78 211 SER A O 1
ATOM 1664 N N . SER A 1 212 ? 4.794 -6.113 14.090 1.00 66.50 212 SER A N 1
ATOM 1665 C CA . SER A 1 212 ? 4.840 -5.438 15.391 1.00 66.50 212 SER A CA 1
ATOM 1666 C C . SER A 1 212 ? 4.909 -3.919 15.240 1.00 66.50 212 SER A C 1
ATOM 1668 O O . SER A 1 212 ? 4.092 -3.235 15.834 1.00 66.50 212 SER A O 1
ATOM 1670 N N . MET A 1 213 ? 5.770 -3.397 14.363 1.00 66.69 213 MET A N 1
ATOM 1671 C CA . MET A 1 213 ? 5.902 -1.946 14.139 1.00 66.69 213 MET A CA 1
ATOM 1672 C C . MET A 1 213 ? 4.676 -1.319 13.451 1.00 66.69 213 MET A C 1
ATOM 1674 O O . MET A 1 213 ? 4.292 -0.190 13.756 1.00 66.69 213 MET A O 1
ATOM 1678 N N . ILE A 1 214 ? 4.014 -2.062 12.558 1.00 72.94 214 ILE A N 1
ATOM 1679 C CA . ILE A 1 214 ? 2.769 -1.620 11.908 1.00 72.94 214 ILE A CA 1
ATOM 1680 C C . ILE A 1 214 ? 1.629 -1.580 12.922 1.00 72.94 214 ILE A C 1
ATOM 1682 O O . ILE A 1 214 ? 0.852 -0.630 12.947 1.00 72.94 214 ILE A O 1
ATOM 1686 N N . LEU A 1 215 ? 1.534 -2.615 13.757 1.00 75.62 215 LEU A N 1
ATOM 1687 C CA . LEU A 1 215 ? 0.539 -2.702 14.813 1.00 75.62 215 LEU A CA 1
ATOM 1688 C C . LEU A 1 215 ? 0.763 -1.620 15.870 1.00 75.62 215 LEU A C 1
ATOM 1690 O O . LEU A 1 215 ? -0.217 -1.000 16.254 1.00 75.62 215 LEU A O 1
ATOM 1694 N N . GLU A 1 216 ? 2.011 -1.344 16.270 1.00 75.56 216 GLU A N 1
ATOM 1695 C CA . GLU A 1 216 ? 2.362 -0.229 17.168 1.00 75.56 216 GLU A CA 1
ATOM 1696 C C . GLU A 1 216 ? 1.861 1.099 16.581 1.00 75.56 216 GLU A C 1
ATOM 1698 O O . GLU A 1 216 ? 1.012 1.756 17.183 1.00 75.56 216 GLU A O 1
ATOM 1703 N N . SER A 1 217 ? 2.257 1.416 15.343 1.00 75.12 217 SER A N 1
ATOM 1704 C CA . SER A 1 217 ? 1.878 2.667 14.665 1.00 75.12 217 SER A CA 1
ATOM 1705 C C . SER A 1 217 ? 0.358 2.849 14.547 1.00 75.12 217 SER A C 1
ATOM 1707 O O . SER A 1 217 ? -0.166 3.941 14.770 1.00 75.12 217 SER A O 1
ATOM 1709 N N . ILE A 1 218 ? -0.366 1.777 14.203 1.00 78.38 218 ILE A N 1
ATOM 1710 C CA . ILE A 1 218 ? -1.832 1.794 14.097 1.00 78.38 218 ILE A CA 1
ATOM 1711 C C . ILE A 1 218 ? -2.471 1.915 15.483 1.00 78.38 218 ILE A C 1
ATOM 1713 O O . ILE A 1 218 ? -3.422 2.672 15.653 1.00 78.38 218 ILE A O 1
ATOM 1717 N N . SER A 1 219 ? -1.960 1.186 16.475 1.00 77.88 219 SER A N 1
ATOM 1718 C CA . SER A 1 219 ? -2.530 1.169 17.822 1.00 77.88 219 SER A CA 1
ATOM 1719 C C . SER A 1 219 ? -2.453 2.531 18.508 1.00 77.88 219 SER A C 1
ATOM 1721 O O . SER A 1 219 ? -3.364 2.867 19.254 1.00 77.88 219 SER A O 1
ATOM 1723 N N . GLU A 1 220 ? -1.432 3.338 18.215 1.00 77.88 220 GLU A N 1
ATOM 1724 C CA . GLU A 1 220 ? -1.272 4.681 18.783 1.00 77.88 220 GLU A CA 1
ATOM 1725 C C . GLU A 1 220 ? -2.217 5.720 18.160 1.00 77.88 220 GLU A C 1
ATOM 1727 O O . GLU A 1 220 ? -2.605 6.672 18.832 1.00 77.88 220 GLU A O 1
ATOM 1732 N N . ASN A 1 221 ? -2.604 5.550 16.889 1.00 73.88 221 ASN A N 1
ATOM 1733 C CA . ASN A 1 221 ? -3.189 6.634 16.087 1.00 73.88 221 ASN A CA 1
ATOM 1734 C C . ASN A 1 221 ? -4.581 6.332 15.505 1.00 73.88 221 ASN A C 1
ATOM 1736 O O . ASN A 1 221 ? -5.097 7.138 14.727 1.00 73.88 221 ASN A O 1
ATOM 1740 N N . VAL A 1 222 ? -5.183 5.178 15.820 1.00 81.00 222 VAL A N 1
ATOM 1741 C CA . VAL A 1 222 ? -6.446 4.735 15.204 1.00 81.00 222 VAL A CA 1
ATOM 1742 C C . VAL A 1 222 ? -7.493 4.345 16.247 1.00 81.00 222 VAL A C 1
ATOM 1744 O O . VAL A 1 222 ? -7.267 3.454 17.066 1.00 81.00 222 VAL A O 1
ATOM 1747 N N . SER A 1 223 ? -8.666 4.977 16.149 1.00 82.19 223 SER A N 1
ATOM 1748 C CA . SER A 1 223 ? -9.854 4.739 16.990 1.00 82.19 223 SER A CA 1
ATOM 1749 C C . SER A 1 223 ? -11.137 4.416 16.195 1.00 82.19 223 SER A C 1
ATOM 1751 O O . SER A 1 223 ? -12.222 4.275 16.764 1.00 82.19 223 SER A O 1
ATOM 1753 N N . SER A 1 224 ? -11.036 4.272 14.869 1.00 87.19 224 SER A N 1
ATOM 1754 C CA . SER A 1 224 ? -12.164 4.078 13.943 1.00 87.19 224 SER A CA 1
ATOM 1755 C C . SER A 1 224 ? -12.294 2.657 13.359 1.00 87.19 224 SER A C 1
ATOM 1757 O O . SER A 1 224 ? -13.107 2.442 12.458 1.00 87.19 224 SER A O 1
ATOM 1759 N N . LEU A 1 225 ? -11.535 1.670 13.856 1.00 88.88 225 LEU A N 1
ATOM 1760 C CA . LEU A 1 225 ? -11.538 0.301 13.323 1.00 88.88 225 LEU A CA 1
ATOM 1761 C C . LEU A 1 225 ? -12.839 -0.441 13.632 1.00 88.88 225 LEU A C 1
ATOM 1763 O O . LEU A 1 225 ? -13.148 -0.749 14.774 1.00 88.88 225 LEU A O 1
ATOM 1767 N N . GLU A 1 226 ? -13.524 -0.875 12.579 1.00 91.88 226 GLU A N 1
ATOM 1768 C CA . GLU A 1 226 ? -14.719 -1.717 12.646 1.00 91.88 226 GLU A CA 1
ATOM 1769 C C . GLU A 1 226 ? -14.384 -3.209 12.544 1.00 91.88 226 GLU A C 1
ATOM 1771 O O . GLU A 1 226 ? -15.075 -4.061 13.105 1.00 91.88 226 GLU A O 1
ATOM 1776 N N . THR A 1 227 ? -13.358 -3.562 11.765 1.00 89.81 227 THR A N 1
ATOM 1777 C CA .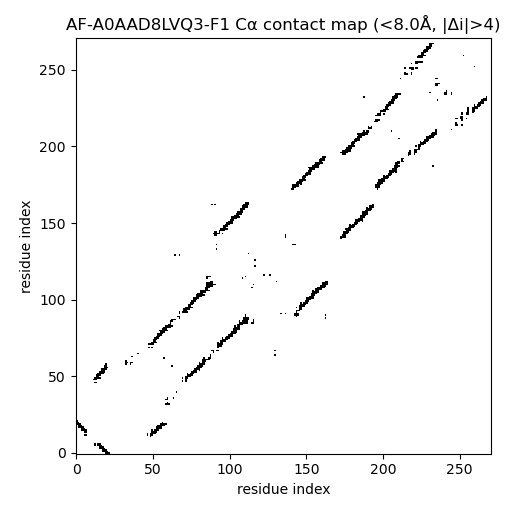 THR A 1 227 ? -12.977 -4.953 11.499 1.00 89.81 227 THR A CA 1
ATOM 1778 C C . THR A 1 227 ? -11.472 -5.138 11.564 1.00 89.81 227 THR A C 1
ATOM 1780 O O . THR A 1 227 ? -10.729 -4.524 10.799 1.00 89.81 227 THR A O 1
ATOM 1783 N N . VAL A 1 228 ? -11.033 -6.088 12.384 1.00 88.56 228 VAL A N 1
ATOM 1784 C CA . VAL A 1 228 ? -9.626 -6.466 12.517 1.00 88.56 228 VAL A CA 1
ATOM 1785 C C . VAL A 1 228 ? -9.475 -7.973 12.321 1.00 88.56 228 VAL A C 1
ATOM 1787 O O . VAL A 1 228 ? -10.177 -8.782 12.931 1.00 88.56 228 VAL A O 1
ATOM 1790 N N . LYS A 1 229 ? -8.558 -8.359 11.431 1.00 87.62 229 LYS A N 1
ATOM 1791 C CA . LYS A 1 229 ? -8.182 -9.753 11.170 1.00 87.62 229 LYS A CA 1
ATOM 1792 C C . LYS A 1 229 ? -6.674 -9.906 11.289 1.00 87.62 229 LYS A C 1
ATOM 1794 O O . LYS A 1 229 ? -5.951 -9.415 10.426 1.00 87.62 229 LYS A O 1
ATOM 1799 N N . LEU A 1 230 ? -6.213 -10.612 12.311 1.00 84.69 230 LEU A N 1
ATOM 1800 C CA . LEU A 1 230 ? -4.798 -10.903 12.538 1.00 84.69 230 LEU A CA 1
ATOM 1801 C C . LEU A 1 230 ? -4.568 -12.406 12.375 1.00 84.69 230 LEU A C 1
ATOM 1803 O O . LEU A 1 230 ? -5.386 -13.198 12.826 1.00 84.69 230 LEU A O 1
ATOM 1807 N N . GLY A 1 231 ? -3.485 -12.838 11.736 1.00 77.00 231 GLY A N 1
ATOM 1808 C CA . GLY A 1 231 ? -3.147 -14.261 11.693 1.00 77.00 231 GLY A CA 1
ATOM 1809 C C . GLY A 1 231 ? -1.845 -14.576 10.975 1.00 77.00 231 GLY A C 1
ATOM 1810 O O . GLY A 1 231 ? -1.176 -13.698 10.440 1.00 77.00 231 GLY A O 1
ATOM 1811 N N . GLY A 1 232 ? -1.474 -15.851 10.911 1.00 62.91 232 GLY A N 1
ATOM 1812 C CA . GLY A 1 232 ? -0.520 -16.312 9.897 1.00 62.91 232 GLY A CA 1
ATOM 1813 C C . GLY A 1 232 ? 0.980 -16.202 10.176 1.00 62.91 232 GLY A C 1
ATOM 1814 O O . GLY A 1 232 ? 1.715 -16.841 9.441 1.00 62.91 232 GLY A O 1
ATOM 1815 N N . GLY A 1 233 ? 1.458 -15.394 11.131 1.00 56.22 233 GLY A N 1
ATOM 1816 C CA . GLY A 1 233 ? 2.893 -15.063 11.260 1.00 56.22 233 GLY A CA 1
ATOM 1817 C C . GLY A 1 233 ? 3.511 -15.346 12.631 1.00 56.22 233 GLY A C 1
ATOM 1818 O O . GLY A 1 233 ? 2.802 -15.451 13.631 1.00 56.22 233 GLY A O 1
ATOM 1819 N N . ASN A 1 234 ? 4.849 -15.400 12.685 1.00 51.28 234 ASN A N 1
ATOM 1820 C CA . ASN A 1 234 ? 5.629 -15.603 13.918 1.00 51.28 234 ASN A CA 1
ATOM 1821 C C . ASN A 1 234 ? 5.427 -14.506 14.985 1.00 51.28 234 ASN A C 1
ATOM 1823 O O . ASN A 1 234 ? 5.771 -14.738 16.143 1.00 51.28 234 ASN A O 1
ATOM 1827 N N . SER A 1 235 ? 4.815 -13.358 14.646 1.00 49.06 235 SER A N 1
ATOM 1828 C CA . SER A 1 235 ? 4.453 -12.307 15.619 1.00 49.06 235 SER A CA 1
ATOM 1829 C C . SER A 1 235 ? 3.626 -12.831 16.800 1.00 49.06 235 SER A C 1
ATOM 1831 O O . SER A 1 235 ? 3.736 -12.287 17.891 1.00 49.06 235 SER A O 1
ATOM 1833 N N . CYS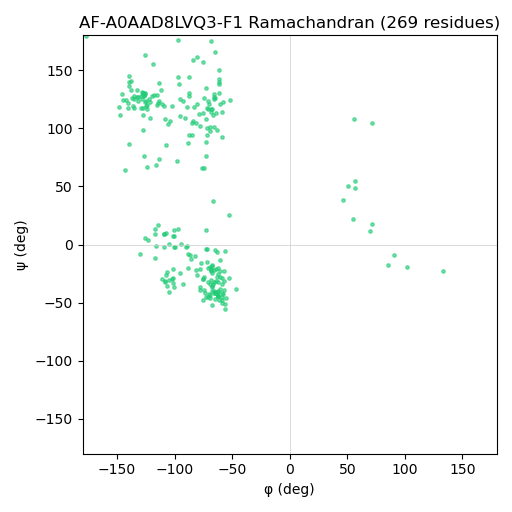 A 1 236 ? 2.841 -13.900 16.620 1.00 45.00 236 CYS A N 1
ATOM 1834 C CA . CYS A 1 236 ? 2.027 -14.497 17.685 1.00 45.00 236 CYS A CA 1
ATOM 1835 C C . CYS A 1 236 ? 2.652 -15.763 18.308 1.00 45.00 236 CYS A C 1
ATOM 1837 O O . CYS A 1 236 ? 1.930 -16.524 18.942 1.00 45.00 236 CYS A O 1
ATOM 1839 N N . ARG A 1 237 ? 3.936 -16.071 18.055 1.00 44.94 237 ARG A N 1
ATOM 1840 C CA . ARG A 1 237 ? 4.544 -17.372 18.414 1.00 44.94 237 ARG A CA 1
ATOM 1841 C C . ARG A 1 237 ? 5.875 -17.311 19.176 1.00 44.94 237 ARG A C 1
ATOM 1843 O O . ARG A 1 237 ? 6.315 -18.353 19.642 1.00 44.94 237 ARG A O 1
ATOM 1850 N N . SER A 1 238 ? 6.512 -16.151 19.347 1.00 43.50 238 SER A N 1
ATOM 1851 C CA . SER A 1 238 ? 7.760 -16.060 20.127 1.00 43.50 238 SER A CA 1
ATOM 1852 C C . SER A 1 238 ? 7.466 -15.851 21.622 1.00 43.50 238 SER A C 1
ATOM 1854 O O . SER A 1 238 ? 6.658 -15.000 21.997 1.00 43.50 238 SER A O 1
ATOM 1856 N N . SER A 1 239 ? 8.091 -16.654 22.485 1.00 42.22 239 SER A N 1
ATOM 1857 C CA . SER A 1 239 ? 7.812 -16.734 23.930 1.00 42.22 239 SER A CA 1
ATOM 1858 C C . SER A 1 239 ? 8.193 -15.469 24.716 1.00 42.22 239 SER A C 1
ATOM 1860 O O . SER A 1 239 ? 7.673 -15.251 25.803 1.00 42.22 239 SER A O 1
ATOM 1862 N N . THR A 1 240 ? 9.046 -14.600 24.163 1.00 41.69 240 THR A N 1
ATOM 1863 C CA . THR A 1 240 ? 9.388 -13.279 24.730 1.00 41.69 240 THR A CA 1
ATOM 1864 C C . THR A 1 240 ? 8.654 -12.125 24.035 1.00 41.69 240 THR A C 1
ATOM 1866 O O . THR A 1 240 ? 8.483 -11.064 24.629 1.00 41.69 240 THR A O 1
ATOM 1869 N N . SER A 1 241 ? 8.163 -12.319 22.801 1.00 49.50 241 SER A N 1
ATOM 1870 C CA . SER A 1 241 ? 7.368 -11.326 22.057 1.00 49.50 241 SER A CA 1
ATOM 1871 C C . SER A 1 241 ? 5.864 -11.401 22.328 1.00 49.50 241 SER A C 1
ATOM 1873 O O . SER A 1 241 ? 5.125 -10.538 21.842 1.00 49.50 241 SER A O 1
ATOM 1875 N N . HIS A 1 242 ? 5.405 -12.426 23.055 1.00 55.34 242 HIS A N 1
ATOM 1876 C CA . HIS A 1 242 ? 3.997 -12.608 23.410 1.00 55.34 242 HIS A CA 1
ATOM 1877 C C . HIS A 1 242 ? 3.468 -11.415 24.206 1.00 55.34 242 HIS A C 1
ATOM 1879 O O . HIS A 1 242 ? 2.501 -10.805 23.768 1.00 55.34 242 HIS A O 1
ATOM 1885 N N . SER A 1 243 ? 4.156 -10.991 25.273 1.00 59.72 243 SER A N 1
ATOM 1886 C CA . SER A 1 243 ? 3.673 -9.898 26.133 1.00 59.72 243 SER A CA 1
ATOM 1887 C C . SER A 1 243 ? 3.583 -8.552 25.406 1.00 59.72 243 SER A C 1
ATOM 1889 O O . SER A 1 243 ? 2.604 -7.827 25.562 1.00 59.72 243 SER A O 1
ATOM 1891 N N . ARG A 1 244 ? 4.570 -8.217 24.560 1.00 69.00 244 ARG A N 1
ATOM 1892 C CA . ARG A 1 244 ? 4.578 -6.951 23.808 1.00 69.00 244 ARG A CA 1
ATOM 1893 C C . ARG A 1 244 ? 3.515 -6.934 22.714 1.00 69.00 244 ARG A C 1
ATOM 1895 O O . ARG A 1 244 ? 2.786 -5.957 22.592 1.00 69.00 244 ARG A O 1
ATOM 1902 N N . THR A 1 245 ? 3.398 -8.013 21.943 1.00 69.69 245 THR A N 1
ATOM 1903 C CA . THR A 1 245 ? 2.391 -8.108 20.873 1.00 69.69 245 THR A CA 1
ATOM 1904 C C . THR A 1 245 ? 0.978 -8.127 21.450 1.00 69.69 245 THR A C 1
ATOM 1906 O O . THR A 1 245 ? 0.092 -7.463 20.923 1.00 69.69 245 THR A O 1
ATOM 1909 N N . GLU A 1 246 ? 0.774 -8.837 22.557 1.00 73.50 246 GLU A N 1
ATOM 1910 C CA . GLU A 1 246 ? -0.488 -8.863 23.292 1.00 73.50 246 GLU A CA 1
ATOM 1911 C C . GLU A 1 246 ? -0.834 -7.490 23.876 1.00 73.50 246 GLU A C 1
ATOM 1913 O O . GLU A 1 246 ? -1.961 -7.032 23.719 1.00 73.50 246 GLU A O 1
ATOM 1918 N N . SER A 1 247 ? 0.147 -6.773 24.435 1.00 78.06 247 SER A N 1
ATOM 1919 C CA . SER A 1 247 ? -0.028 -5.389 24.893 1.00 78.06 247 SER A CA 1
ATOM 1920 C C . SER A 1 247 ? -0.464 -4.448 23.761 1.00 78.06 247 SER A C 1
ATOM 1922 O O . SER A 1 247 ? -1.432 -3.704 23.9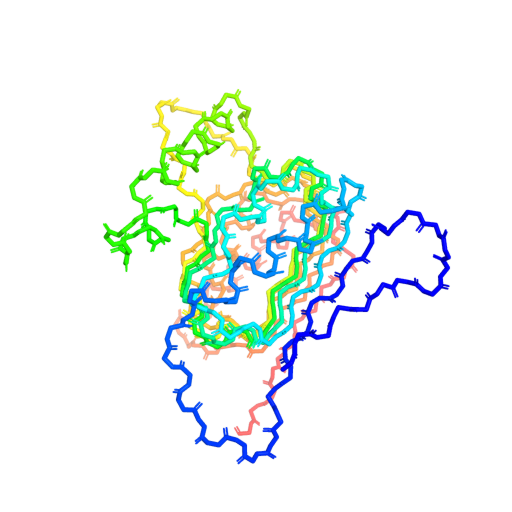16 1.00 78.06 247 SER A O 1
ATOM 1924 N N . ILE A 1 248 ? 0.167 -4.536 22.583 1.00 79.69 248 ILE A N 1
ATOM 1925 C CA . ILE A 1 248 ? -0.207 -3.735 21.403 1.00 79.69 248 ILE A CA 1
ATOM 1926 C C . ILE A 1 248 ? -1.627 -4.074 20.932 1.00 79.69 248 ILE A C 1
ATOM 1928 O O . ILE A 1 248 ? -2.408 -3.178 20.610 1.00 79.69 248 ILE A O 1
ATOM 1932 N N . ILE A 1 249 ? -1.985 -5.362 20.906 1.00 80.12 249 ILE A N 1
ATOM 1933 C CA . ILE A 1 249 ? -3.341 -5.801 20.551 1.00 80.12 249 ILE A CA 1
ATOM 1934 C C . ILE A 1 249 ? -4.353 -5.259 21.563 1.00 80.12 249 ILE A C 1
ATOM 1936 O O . ILE A 1 249 ? -5.378 -4.724 21.153 1.00 80.12 249 ILE A O 1
ATOM 1940 N N . ASN A 1 250 ? -4.058 -5.331 22.861 1.00 81.88 250 ASN A N 1
ATOM 1941 C CA . ASN A 1 250 ? -4.925 -4.801 23.911 1.00 81.88 250 ASN A CA 1
ATOM 1942 C C . ASN A 1 250 ? -5.099 -3.285 23.792 1.00 81.88 250 ASN A C 1
ATOM 1944 O O . ASN A 1 250 ? -6.216 -2.788 23.925 1.00 81.88 250 ASN A O 1
ATOM 1948 N N . MET A 1 251 ? -4.030 -2.551 23.477 1.00 84.12 251 MET A N 1
ATOM 1949 C CA . MET A 1 251 ? -4.106 -1.114 23.214 1.00 84.12 251 MET A CA 1
ATOM 1950 C C . MET A 1 251 ? -4.987 -0.814 21.995 1.00 84.12 251 MET A C 1
ATOM 1952 O O . MET A 1 251 ? -5.865 0.043 22.066 1.00 84.12 251 MET A O 1
ATOM 1956 N N . LEU A 1 252 ? -4.828 -1.574 20.907 1.00 83.88 252 LEU A N 1
ATOM 1957 C CA . LEU A 1 252 ? -5.653 -1.447 19.705 1.00 83.88 252 LEU A CA 1
ATOM 1958 C C . LEU A 1 252 ? -7.132 -1.742 19.999 1.00 83.88 252 LEU A C 1
ATOM 1960 O O . LEU A 1 252 ? -8.001 -0.986 19.569 1.00 83.88 252 LEU A O 1
ATOM 1964 N N . LEU A 1 253 ? -7.427 -2.798 20.760 1.00 83.12 253 LEU A N 1
ATOM 1965 C CA . LEU A 1 253 ? -8.786 -3.138 21.186 1.00 83.12 253 LEU A CA 1
ATOM 1966 C C . LEU A 1 253 ? -9.392 -2.040 22.066 1.00 83.12 253 LEU A C 1
ATOM 1968 O O . LEU A 1 253 ? -10.530 -1.636 21.839 1.00 83.12 253 LEU A O 1
ATOM 1972 N N . ARG A 1 254 ? -8.627 -1.513 23.029 1.00 86.62 254 ARG A N 1
ATOM 1973 C CA . ARG A 1 254 ? -9.073 -0.435 23.921 1.00 86.62 254 ARG A CA 1
ATOM 1974 C C . ARG A 1 254 ? -9.421 0.831 23.138 1.00 86.62 254 ARG A C 1
ATOM 1976 O O . ARG A 1 254 ? -10.503 1.384 23.334 1.00 86.62 254 ARG A O 1
ATOM 1983 N N . ASN A 1 255 ? -8.544 1.238 22.221 1.00 85.94 255 ASN A N 1
ATOM 1984 C CA . ASN A 1 255 ? -8.704 2.453 21.420 1.00 85.94 255 ASN A CA 1
ATOM 1985 C C . ASN A 1 255 ? -9.859 2.364 20.412 1.00 85.94 255 ASN A C 1
ATOM 1987 O O . ASN A 1 255 ? -10.375 3.394 19.991 1.00 85.94 255 ASN A O 1
ATOM 1991 N N . ASN A 1 256 ? -10.293 1.152 20.055 1.00 86.44 256 ASN A N 1
ATOM 1992 C CA . ASN A 1 256 ? -11.373 0.908 19.095 1.00 86.44 256 ASN A CA 1
ATOM 1993 C C . ASN A 1 256 ? -12.606 0.251 19.747 1.00 86.44 256 ASN A C 1
ATOM 1995 O O . ASN A 1 256 ? -13.467 -0.280 19.054 1.00 86.44 256 ASN A O 1
ATOM 1999 N N . SER A 1 257 ? -12.717 0.292 21.079 1.00 86.19 257 SER A N 1
ATOM 2000 C CA . SER A 1 257 ? -13.782 -0.389 21.838 1.00 86.19 257 SER A CA 1
ATOM 2001 C C . SER A 1 257 ? -15.207 0.037 21.456 1.00 86.19 257 SER A C 1
ATOM 2003 O O . SER A 1 257 ? -16.124 -0.771 21.559 1.00 86.19 257 SER A O 1
ATOM 2005 N N . LEU A 1 258 ? -15.394 1.275 20.983 1.00 85.31 258 LEU A N 1
ATOM 2006 C CA . LEU A 1 258 ? -16.697 1.813 20.567 1.00 85.31 258 LEU A CA 1
ATOM 2007 C C . LEU A 1 258 ? -17.040 1.548 19.090 1.00 85.31 258 LEU A C 1
ATOM 2009 O O . LEU A 1 258 ? -18.205 1.635 18.713 1.00 85.31 258 LEU A O 1
ATOM 2013 N N . SER A 1 259 ? -16.045 1.264 18.245 1.00 87.81 259 SER A N 1
ATOM 2014 C CA . SER A 1 259 ? -16.200 1.128 16.787 1.00 87.81 259 SER A CA 1
ATOM 2015 C C . SER A 1 259 ? -16.093 -0.322 16.302 1.00 87.81 259 SER A C 1
ATOM 2017 O O . SER A 1 259 ? -16.672 -0.684 15.273 1.00 87.81 259 SER A O 1
ATOM 2019 N N . LEU A 1 260 ? -15.388 -1.177 17.045 1.00 88.12 260 LEU A N 1
ATOM 2020 C CA . LEU A 1 260 ? -15.063 -2.538 16.639 1.00 88.12 260 LEU A CA 1
ATOM 2021 C C . LEU A 1 260 ? -16.289 -3.460 16.678 1.00 88.12 260 LEU A C 1
ATOM 2023 O O . LEU A 1 260 ? -16.838 -3.755 17.734 1.00 88.12 260 LEU A O 1
ATOM 2027 N N . SER A 1 261 ? -16.670 -3.993 15.516 1.00 88.19 261 SER A N 1
ATOM 2028 C CA . SER A 1 261 ? -17.770 -4.962 15.375 1.00 88.19 261 SER A CA 1
ATOM 2029 C C . SER A 1 261 ? -17.287 -6.386 15.096 1.00 88.19 261 SER A C 1
ATOM 2031 O O . SER A 1 261 ? -18.006 -7.353 15.344 1.00 88.19 261 SER A O 1
ATOM 2033 N N . LYS A 1 262 ? -16.077 -6.546 14.540 1.00 86.12 262 LYS A N 1
ATOM 2034 C CA . LYS A 1 262 ? -15.516 -7.850 14.160 1.00 86.12 262 LYS A CA 1
ATOM 2035 C C . LYS A 1 262 ? -14.031 -7.925 14.492 1.00 86.12 262 LYS A C 1
ATOM 2037 O O . LYS A 1 262 ? -13.218 -7.251 13.864 1.00 86.12 262 LYS A O 1
ATOM 2042 N N . PHE A 1 263 ? -13.660 -8.836 15.383 1.00 85.00 263 PHE A N 1
ATOM 2043 C CA . PHE A 1 263 ? -12.268 -9.121 15.724 1.00 85.00 263 PHE A CA 1
ATOM 2044 C C . PHE A 1 263 ? -11.980 -10.610 15.542 1.00 85.00 263 PHE A C 1
ATOM 2046 O O . PHE A 1 263 ? -12.671 -11.446 16.112 1.00 85.00 263 PHE A O 1
ATOM 2053 N N . ASN A 1 264 ? -10.992 -10.954 14.713 1.00 81.00 264 ASN A N 1
ATOM 2054 C CA . ASN A 1 264 ? -10.603 -12.345 14.478 1.00 81.00 264 ASN A CA 1
ATOM 2055 C C . ASN A 1 264 ? -9.088 -12.511 14.575 1.00 81.00 264 ASN A C 1
ATOM 2057 O O . ASN A 1 264 ? -8.345 -11.859 13.835 1.00 81.00 264 ASN A O 1
ATOM 2061 N N . ILE A 1 265 ? -8.650 -13.454 15.410 1.00 75.00 265 ILE A N 1
ATOM 2062 C CA . ILE A 1 265 ? -7.268 -13.935 15.448 1.00 75.00 265 ILE A CA 1
ATOM 2063 C C . ILE A 1 265 ? -7.239 -15.347 14.862 1.00 75.00 265 ILE A C 1
ATOM 2065 O O . ILE A 1 265 ? -7.697 -16.306 15.478 1.00 75.00 265 ILE A O 1
ATOM 2069 N N . ILE A 1 266 ? -6.691 -15.484 13.658 1.00 66.44 266 ILE A N 1
ATOM 2070 C CA . ILE A 1 266 ? -6.486 -16.768 12.992 1.00 66.44 266 ILE A CA 1
ATOM 2071 C C . ILE A 1 266 ? -5.131 -17.315 13.447 1.00 66.44 266 ILE A C 1
ATOM 2073 O O . ILE A 1 266 ? -4.081 -16.984 12.882 1.00 66.44 266 ILE A O 1
ATOM 2077 N N . LYS A 1 267 ? -5.147 -18.160 14.483 1.00 56.97 267 LYS A N 1
ATOM 2078 C CA . LYS A 1 267 ? -3.989 -18.985 14.843 1.00 56.97 267 LYS A CA 1
ATOM 2079 C C . LYS A 1 267 ? -3.787 -20.008 13.725 1.00 56.97 267 LYS A C 1
ATOM 2081 O O . LYS A 1 267 ? -4.653 -20.840 13.484 1.00 56.97 267 LYS A O 1
ATOM 2086 N N . VAL A 1 268 ? -2.657 -19.945 13.024 1.00 47.09 268 VAL A N 1
ATOM 2087 C CA . VAL A 1 268 ? -2.241 -21.077 12.182 1.00 47.09 268 VAL A CA 1
ATOM 2088 C C . VAL A 1 268 ? -1.966 -22.224 13.146 1.00 47.09 268 VAL A C 1
ATOM 2090 O O . VAL A 1 268 ? -1.248 -22.016 14.122 1.00 47.09 268 VAL A O 1
ATOM 2093 N N . GLN A 1 269 ? -2.576 -23.387 12.945 1.00 36.06 269 GLN A N 1
ATOM 2094 C CA . GLN A 1 269 ? -2.172 -24.619 13.621 1.00 36.06 269 GLN A CA 1
ATOM 2095 C C . GLN A 1 269 ? -0.851 -25.078 12.995 1.00 36.06 269 GLN A C 1
ATOM 2097 O O . GLN A 1 269 ? -0.673 -24.969 11.785 1.00 36.06 269 GLN A O 1
ATOM 2102 N N . GLY A 1 270 ? 0.121 -25.462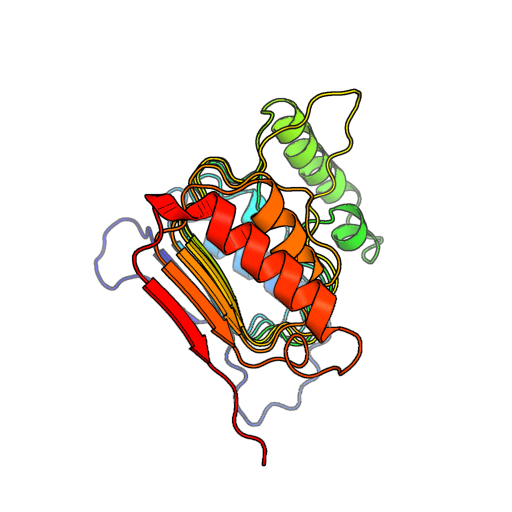 13.824 1.00 36.84 270 GLY A N 1
ATOM 2103 C CA . GLY A 1 270 ? 1.396 -25.987 13.336 1.00 36.84 270 GLY A CA 1
ATOM 2104 C C . GLY A 1 270 ? 1.197 -27.270 12.530 1.00 36.84 270 GLY A C 1
ATOM 2105 O O . GLY A 1 270 ? 0.378 -28.105 12.905 1.00 36.84 270 GLY A O 1
ATOM 2106 N N . GLN A 1 271 ? 1.951 -27.389 11.444 1.00 30.25 271 GLN A N 1
ATOM 2107 C CA . GLN A 1 271 ? 2.477 -28.658 10.954 1.00 30.25 271 GLN A CA 1
ATOM 2108 C C . GLN A 1 271 ? 3.995 -28.551 11.012 1.00 30.25 271 GLN A C 1
ATOM 2110 O O . GLN A 1 271 ? 4.493 -27.432 10.731 1.00 30.25 271 GLN A O 1
#

Foldseek 3Di:
DFDWDFDPDPDQGQEIETEDDDPPPDPDPPPDPPVVQVVVLVVLVVHLNHAYYAYECAAHQENDPSLLVNLNHQEYAYYQVQNHQEYAADQLRPNHAYYHYENHARHAEYQDLCVVPVPDPPCVVVSVVSVVSLVVVVVVQEGNNNYAEYEAYQHANHQEYDNDDPDPDDDDGAHAARHAEYEYENHARHDYDDLHAHANHAYEYYAAYLCLVVLQSCLVHYQQYAEYHAEHYCCCPDPVSPVSSVVSVVSSCVSNVPRYDYYYYYYDDDD

Secondary structure (DSSP, 8-state):
-EEEEPPSSSS---EEEEEEPPPTT-------TTHHHHHHHHHHHT-TT--EEEEES--SSS--TTGGG-TT--EEEEE--TT--EEPP-TT-TT--EEEEE--TT--EES-HHHHHTT-TT-HHHHHHHHHHHHHHTTS--TTTT--EEEEES-TT--EE-------S-----S-TT--EEEEES-TT--EE-----TT--EEEEESS--HHHHHHHHHH----SEEEEESSGGGT-TTTHHHHHHHHHHHHHHTTTT--EEEEEPPPP-

Radius of gyration: 19.72 Å; Cα contacts (8 Å, |Δi|>4): 575; chains: 1; bounding box: 42×51×54 Å

Mean predicted aligned error: 12.29 Å

Nearest PDB structures (foldseek):
  8glv-assembly1_Eb  TM=6.169E-01  e=1.277E-02  Chlamydomonas reinhardtii
  4fcg-assembly1_A  TM=5.853E-01  e=3.912E-02  Xanthomonas euvesicatoria pv. vesicatoria str. 85-10
  7d2u-assembly1_A  TM=4.696E-01  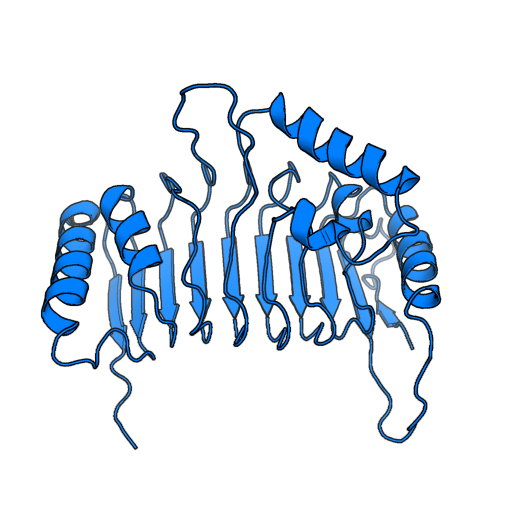e=7.583E-02  Homo sapiens
  8fo2-assembly1_E  TM=2.246E-01  e=1.781E+00  Homo sapiens

Sequence (271 aa):
MVSGQNSPSGGPTNHIVLSWRVKKGERGERKDGGYIDDDVMKKLESHPNLKELIVEGFLGMKPALWINKMVNLVTITLKDCNKCEVLPPLGHLPQLRILEIAGMKNVKGIGNPVKYTSRTNHILPKIKECVEAVTITRARRTLYQSLTKLKFSNLPKLEEWEEVVVTTRGNSQSEFPKLESFKIKNCPKLRKTMKSCFPSLKKLSIGNSESSMILESISENVSSLETVKLGGGNSCRSSTSHSRTESIINMLLRNNSLSLSKFNIIKVQGQ

pLDDT: mean 70.87, std 17.44, range [30.25, 96.12]

Organism: NCBI:txid360622